Protein AF-J0LJD9-F1 (afdb_monomer_lite)

Radius of gyration: 31.01 Å; chains: 1; bounding box: 92×56×102 Å

Structure (mmCIF, N/CA/C/O backbone):
data_AF-J0LJD9-F1
#
_entry.id   AF-J0LJD9-F1
#
loop_
_atom_site.group_PDB
_atom_site.id
_atom_site.type_symbol
_atom_site.label_atom_id
_atom_site.label_alt_id
_atom_site.label_comp_id
_atom_site.label_asym_id
_atom_site.label_entity_id
_atom_site.label_seq_id
_atom_site.pdbx_PDB_ins_code
_atom_site.Cartn_x
_atom_site.Cartn_y
_atom_site.Cartn_z
_atom_site.occupancy
_atom_site.B_iso_or_equiv
_atom_site.auth_seq_id
_atom_site.auth_comp_id
_atom_site.auth_asym_id
_atom_site.auth_atom_id
_atom_site.pdbx_PDB_model_num
ATOM 1 N N . MET A 1 1 ? -47.371 35.144 -17.654 1.00 38.75 1 MET A N 1
ATOM 2 C CA . MET A 1 1 ? -46.032 35.347 -17.060 1.00 38.75 1 MET A CA 1
ATOM 3 C C . MET A 1 1 ? -45.916 34.384 -15.887 1.00 38.75 1 MET A C 1
ATOM 5 O O . MET A 1 1 ? -46.487 34.657 -14.844 1.00 38.75 1 MET A O 1
ATOM 9 N N . PHE A 1 2 ? -45.305 33.215 -16.092 1.00 30.66 2 PHE A N 1
ATOM 10 C CA . PHE A 1 2 ? -45.062 32.223 -15.036 1.00 30.66 2 PHE A CA 1
ATOM 11 C C . PHE A 1 2 ? -43.579 32.289 -14.657 1.00 30.66 2 PHE A C 1
ATOM 13 O O . PHE A 1 2 ? -42.750 32.243 -15.569 1.00 30.66 2 PHE A O 1
ATOM 20 N N . PRO A 1 3 ? -43.213 32.425 -13.373 1.00 45.19 3 PRO A N 1
ATOM 21 C CA . PRO A 1 3 ? -41.815 32.399 -12.989 1.00 45.19 3 PRO A CA 1
ATOM 22 C C . PRO A 1 3 ? -41.341 30.943 -12.964 1.00 45.19 3 PRO A C 1
ATOM 24 O O . PRO A 1 3 ? -41.883 30.108 -12.242 1.00 45.19 3 PRO A O 1
ATOM 27 N N . PHE A 1 4 ? -40.324 30.636 -13.766 1.00 38.97 4 PHE A N 1
ATOM 28 C CA . PHE A 1 4 ? -39.548 29.411 -13.622 1.00 38.97 4 PHE A CA 1
ATOM 29 C C . PHE A 1 4 ? -38.738 29.510 -12.324 1.00 38.97 4 PHE A C 1
ATOM 31 O O . PHE A 1 4 ? -37.793 30.291 -12.230 1.00 38.97 4 PHE A O 1
ATOM 38 N N . ALA A 1 5 ? -39.118 28.732 -11.312 1.00 34.38 5 ALA A N 1
ATOM 39 C CA . ALA A 1 5 ? -38.279 28.492 -10.148 1.00 34.38 5 ALA A CA 1
ATOM 40 C C . ALA A 1 5 ? -37.155 27.528 -10.557 1.00 34.38 5 ALA A C 1
ATOM 42 O O . ALA A 1 5 ? -37.388 26.337 -10.758 1.00 34.38 5 ALA A O 1
ATOM 43 N N . ALA A 1 6 ? -35.940 28.051 -10.718 1.00 33.94 6 ALA A N 1
ATOM 44 C CA . ALA A 1 6 ? -34.746 27.239 -10.893 1.00 33.94 6 ALA A CA 1
ATOM 45 C C . ALA A 1 6 ? -34.396 26.569 -9.553 1.00 33.94 6 ALA A C 1
ATOM 47 O O . ALA A 1 6 ? -33.946 27.224 -8.612 1.00 33.94 6 ALA A O 1
ATOM 48 N N . LEU A 1 7 ? -34.626 25.259 -9.463 1.00 33.47 7 LEU A N 1
ATOM 49 C CA . LEU A 1 7 ? -34.089 24.407 -8.405 1.00 33.47 7 LEU A CA 1
ATOM 50 C C . LEU A 1 7 ? -32.570 24.300 -8.596 1.00 33.47 7 LEU A C 1
ATOM 52 O O . LEU A 1 7 ? -32.086 23.536 -9.427 1.00 33.47 7 LEU A O 1
ATOM 56 N N . LEU A 1 8 ? -31.818 25.085 -7.825 1.00 31.19 8 LEU A N 1
ATOM 57 C CA . LEU A 1 8 ? -30.389 24.873 -7.616 1.00 31.19 8 LEU A CA 1
ATOM 58 C C . LEU A 1 8 ? -30.215 23.570 -6.825 1.00 31.19 8 LEU A C 1
ATOM 60 O O . LEU A 1 8 ? -30.374 23.547 -5.605 1.00 31.19 8 LEU A O 1
ATOM 64 N N . PHE A 1 9 ? -29.883 22.479 -7.515 1.00 33.78 9 PHE A N 1
ATOM 65 C CA . PHE A 1 9 ? -29.264 21.329 -6.868 1.00 33.78 9 PHE A CA 1
ATOM 66 C C . PHE A 1 9 ? -27.874 21.762 -6.396 1.00 33.78 9 PHE A C 1
ATOM 68 O O . PHE A 1 9 ? -26.915 21.766 -7.163 1.00 33.78 9 PHE A O 1
ATOM 75 N N . ALA A 1 10 ? -27.756 22.144 -5.125 1.00 35.31 10 ALA A N 1
ATOM 76 C CA . ALA A 1 10 ? -26.470 22.142 -4.446 1.00 35.31 10 ALA A CA 1
ATOM 77 C C . ALA A 1 10 ? -26.058 20.675 -4.263 1.00 35.31 10 ALA A C 1
ATOM 79 O O . ALA A 1 10 ? -26.370 20.046 -3.252 1.00 35.31 10 ALA A O 1
ATOM 80 N N . GLY A 1 11 ? -25.425 20.097 -5.284 1.00 30.69 11 GLY A N 1
ATOM 81 C CA . GLY A 1 11 ? -24.729 18.830 -5.140 1.00 30.69 11 GLY A CA 1
ATOM 82 C C . GLY A 1 11 ? -23.606 19.027 -4.131 1.00 30.69 11 GLY A C 1
ATOM 83 O O . GLY A 1 11 ? -22.617 19.691 -4.430 1.00 30.69 11 GLY A O 1
ATOM 84 N N . LEU A 1 12 ? -23.757 18.485 -2.920 1.00 37.25 12 LEU A N 1
ATOM 85 C CA . LEU A 1 12 ? -22.605 18.235 -2.062 1.00 37.25 12 LEU A CA 1
ATOM 86 C C . LEU A 1 12 ? -21.759 17.181 -2.781 1.00 37.25 12 LEU A C 1
ATOM 88 O O . LEU A 1 12 ? -22.016 15.984 -2.658 1.00 37.25 12 LEU A O 1
ATOM 92 N N . VAL A 1 13 ? -20.761 17.622 -3.541 1.00 39.34 13 VAL A N 1
ATOM 93 C CA . VAL A 1 13 ? -19.666 16.748 -3.952 1.00 39.34 13 VAL A CA 1
ATOM 94 C C . VAL A 1 13 ? -18.879 16.472 -2.676 1.00 39.34 13 VAL A C 1
ATOM 96 O O . VAL A 1 13 ? -18.071 17.283 -2.227 1.00 39.34 13 VAL A O 1
ATOM 99 N N . ASN A 1 14 ? -19.209 15.375 -1.996 1.00 47.09 14 ASN A N 1
ATOM 100 C CA . ASN A 1 14 ? -18.424 14.890 -0.872 1.00 47.09 14 ASN A CA 1
ATOM 101 C C . ASN A 1 14 ? -17.135 14.316 -1.465 1.00 47.09 14 ASN A C 1
ATOM 103 O O . ASN A 1 14 ? -17.098 13.131 -1.789 1.00 47.09 14 ASN A O 1
ATOM 107 N N . ALA A 1 15 ? -16.132 15.169 -1.689 1.00 48.00 15 ALA A N 1
ATOM 108 C CA . ALA A 1 15 ? -14.803 14.747 -2.106 1.00 48.00 15 ALA A CA 1
ATOM 109 C C . ALA A 1 15 ? -14.279 13.762 -1.053 1.00 48.00 15 ALA A C 1
ATOM 111 O O . ALA A 1 15 ? -13.862 14.147 0.043 1.00 48.00 15 ALA A O 1
ATOM 112 N N . GLN A 1 16 ? -14.402 12.468 -1.343 1.00 57.66 16 GLN A N 1
ATOM 113 C CA . GLN A 1 16 ? -13.867 11.435 -0.479 1.00 57.66 16 GLN A CA 1
ATOM 114 C C . GLN A 1 16 ? -12.360 11.445 -0.681 1.00 57.66 16 GLN A C 1
ATOM 116 O O . GLN A 1 16 ? -11.843 10.921 -1.658 1.00 57.66 16 GLN A O 1
ATOM 121 N N . HIS A 1 17 ? -11.650 12.102 0.222 1.00 68.94 17 HIS A N 1
ATOM 122 C CA . HIS A 1 17 ? -10.200 12.079 0.199 1.00 68.94 17 HIS A CA 1
ATOM 123 C C . HIS A 1 17 ? -9.694 10.652 0.484 1.00 68.94 17 HIS A C 1
ATOM 125 O O . HIS A 1 17 ? -10.277 9.925 1.290 1.00 68.94 17 HIS A O 1
ATOM 131 N N . VAL A 1 18 ? -8.601 10.262 -0.164 1.00 74.44 18 VAL A N 1
ATOM 132 C CA . VAL A 1 18 ? -7.840 9.038 0.118 1.00 74.44 18 VAL A CA 1
ATOM 133 C C . VAL A 1 18 ? -6.613 9.411 0.956 1.00 74.44 18 VAL A C 1
ATOM 135 O O . VAL A 1 18 ? -6.014 10.463 0.740 1.00 74.44 18 VAL A O 1
ATOM 138 N N . VAL A 1 19 ? -6.242 8.569 1.922 1.00 77.12 19 VAL A N 1
ATOM 139 C CA . VAL A 1 19 ? -5.014 8.704 2.722 1.00 77.12 19 VAL A CA 1
ATOM 140 C C . VAL A 1 19 ? -4.022 7.631 2.314 1.00 77.12 19 VAL A C 1
ATOM 142 O O . VAL A 1 19 ? -4.378 6.458 2.194 1.00 77.12 19 VAL A O 1
ATOM 145 N N . LEU A 1 20 ? -2.768 8.048 2.171 1.00 83.00 20 LEU A N 1
ATOM 146 C CA . LEU A 1 20 ? -1.628 7.172 1.959 1.00 83.00 20 LEU A CA 1
ATOM 147 C C . LEU A 1 20 ? -0.848 7.031 3.265 1.00 83.00 20 LEU A C 1
ATOM 149 O O . LEU A 1 20 ? -0.480 8.028 3.889 1.00 83.00 20 LEU A O 1
ATOM 153 N N . LEU A 1 21 ? -0.598 5.790 3.668 1.00 80.00 21 LEU A N 1
ATOM 154 C CA . LEU A 1 21 ? 0.330 5.449 4.737 1.00 80.00 21 LEU A CA 1
ATOM 155 C C . LEU A 1 21 ? 1.479 4.663 4.128 1.00 80.00 21 LEU A C 1
ATOM 157 O O . LEU A 1 21 ? 1.258 3.704 3.396 1.00 80.00 21 LEU A O 1
ATOM 161 N N . SER A 1 22 ? 2.699 5.044 4.461 1.00 80.00 22 SER A N 1
ATOM 162 C CA . SER A 1 22 ? 3.892 4.321 4.041 1.00 80.00 22 SER A CA 1
ATOM 163 C C . SER A 1 22 ? 4.840 4.249 5.226 1.00 80.00 22 SER A C 1
ATOM 165 O O . SER A 1 22 ? 4.832 5.123 6.103 1.00 80.00 22 SER A O 1
ATOM 167 N N . SER A 1 23 ? 5.635 3.187 5.301 1.00 75.31 23 SER A N 1
ATOM 168 C CA . SER A 1 23 ? 6.675 3.112 6.323 1.00 75.31 23 SER A CA 1
ATOM 169 C C . SER A 1 23 ? 7.723 4.209 6.103 1.00 75.31 23 SER A C 1
ATOM 171 O O . SER A 1 23 ? 7.847 4.771 5.020 1.00 75.31 23 SER A O 1
ATOM 173 N N . LYS A 1 24 ? 8.538 4.503 7.120 1.00 67.81 24 LYS A N 1
ATOM 174 C CA . LYS A 1 24 ? 9.646 5.467 6.972 1.00 67.81 24 LYS A CA 1
ATOM 175 C C . LYS A 1 24 ? 10.751 4.993 6.020 1.00 67.81 24 LYS A C 1
ATOM 177 O O . LYS A 1 24 ? 11.588 5.797 5.632 1.00 67.81 24 LYS A O 1
ATOM 182 N N . ILE A 1 25 ? 10.781 3.695 5.726 1.00 71.31 25 ILE A N 1
ATOM 183 C CA . ILE A 1 25 ? 11.771 3.043 4.859 1.00 71.31 25 ILE A CA 1
ATOM 184 C C . ILE A 1 25 ? 11.337 3.160 3.392 1.00 71.31 25 ILE A C 1
ATOM 186 O O . ILE A 1 25 ? 12.158 3.080 2.486 1.00 71.31 25 ILE A O 1
ATOM 190 N N . TRP A 1 26 ? 10.054 3.448 3.172 1.00 74.31 26 TRP A N 1
ATOM 191 C CA . TRP A 1 26 ? 9.487 3.765 1.877 1.00 74.31 26 TRP A CA 1
ATOM 192 C C . TRP A 1 26 ? 10.077 5.075 1.333 1.00 74.31 26 TRP A C 1
ATOM 194 O O . TRP A 1 26 ? 9.778 6.165 1.822 1.00 74.31 26 TRP A O 1
ATOM 204 N N . ASN A 1 27 ? 10.947 4.964 0.330 1.00 69.44 27 ASN A N 1
ATOM 205 C CA . ASN A 1 27 ? 11.605 6.108 -0.307 1.00 69.44 27 ASN A CA 1
ATOM 206 C C . ASN A 1 27 ? 10.784 6.694 -1.470 1.00 69.44 27 ASN A C 1
ATOM 208 O O . ASN A 1 27 ? 11.011 7.840 -1.858 1.00 69.44 27 ASN A O 1
ATOM 212 N N . ASN A 1 28 ? 9.833 5.928 -2.007 1.00 75.69 28 ASN A N 1
ATOM 213 C CA . ASN A 1 28 ? 8.976 6.350 -3.106 1.00 75.69 28 ASN A CA 1
ATOM 214 C C . ASN A 1 28 ? 7.953 7.371 -2.604 1.00 75.69 28 ASN A C 1
ATOM 216 O O . ASN A 1 28 ? 7.454 7.284 -1.482 1.00 75.69 28 ASN A O 1
ATOM 220 N N . THR A 1 29 ? 7.608 8.349 -3.430 1.00 80.12 29 THR A N 1
ATOM 221 C CA . THR A 1 29 ? 6.533 9.287 -3.093 1.00 80.12 29 THR A CA 1
ATOM 222 C C . THR A 1 29 ? 5.263 8.870 -3.804 1.00 80.12 29 THR A C 1
ATOM 224 O O . THR A 1 29 ? 5.303 8.199 -4.835 1.00 80.12 29 THR A O 1
ATOM 227 N N . ALA A 1 30 ? 4.116 9.247 -3.251 1.00 84.88 30 ALA A N 1
ATOM 228 C CA . ALA A 1 30 ? 2.858 9.054 -3.939 1.00 84.88 30 ALA A CA 1
ATOM 229 C C . ALA A 1 30 ? 1.994 10.309 -3.860 1.00 84.88 30 ALA A C 1
ATOM 231 O O . ALA A 1 30 ? 1.940 10.981 -2.827 1.00 84.88 30 ALA A O 1
ATOM 232 N N . THR A 1 31 ? 1.362 10.639 -4.981 1.00 84.62 31 THR A N 1
ATOM 233 C CA . THR A 1 31 ? 0.429 11.759 -5.108 1.00 84.62 31 THR A CA 1
ATOM 234 C C . THR A 1 31 ? -0.977 11.223 -5.350 1.00 84.62 31 THR A C 1
ATOM 236 O O . THR A 1 31 ? -1.156 10.134 -5.898 1.00 84.62 31 THR A O 1
ATOM 239 N N . VAL A 1 32 ? -1.976 11.961 -4.865 1.00 84.75 32 VAL A N 1
ATOM 240 C CA . VAL A 1 32 ? -3.390 11.592 -4.965 1.00 84.75 32 VAL A CA 1
ATOM 241 C C . VAL A 1 32 ? -4.095 12.661 -5.782 1.00 84.75 32 VAL A C 1
ATOM 243 O O . VAL A 1 32 ? -4.121 13.824 -5.379 1.00 84.75 32 VAL A O 1
ATOM 246 N N . GLU A 1 33 ? -4.685 12.258 -6.898 1.00 84.19 33 GLU A N 1
ATOM 247 C CA . GLU A 1 33 ? -5.529 13.113 -7.726 1.00 84.19 33 GLU A CA 1
ATOM 248 C C . GLU A 1 33 ? -7.002 12.733 -7.512 1.00 84.19 33 GLU A C 1
ATOM 250 O O . GLU A 1 33 ? -7.356 11.556 -7.629 1.00 84.19 33 GLU A O 1
ATOM 255 N N . PRO A 1 34 ? -7.883 13.685 -7.154 1.00 78.44 34 PRO A N 1
ATOM 256 C CA . PRO A 1 34 ? -9.308 13.408 -7.023 1.00 78.44 34 PRO A CA 1
ATOM 257 C C . PRO A 1 34 ? -9.940 13.142 -8.394 1.00 78.44 34 PRO A C 1
ATOM 259 O O . PRO A 1 34 ? -9.504 13.682 -9.409 1.00 78.44 34 PRO A O 1
ATOM 262 N N . THR A 1 35 ? -11.008 12.348 -8.413 1.00 74.06 35 THR A N 1
ATOM 263 C CA . THR A 1 35 ? -11.782 12.053 -9.625 1.00 74.06 35 THR A CA 1
ATOM 264 C C . THR A 1 35 ? -13.218 12.550 -9.490 1.00 74.06 35 THR A C 1
ATOM 266 O O . THR A 1 35 ? -13.824 12.397 -8.432 1.00 74.06 35 THR A O 1
ATOM 269 N N . ASP A 1 36 ? -13.786 13.081 -10.576 1.00 71.06 36 ASP A N 1
ATOM 270 C CA . ASP A 1 36 ? -15.211 13.454 -10.648 1.00 71.06 36 ASP A CA 1
ATOM 271 C C . ASP A 1 36 ? -16.129 12.252 -10.956 1.00 71.06 36 ASP A C 1
ATOM 273 O O . ASP A 1 36 ? -17.357 12.372 -10.961 1.00 71.06 36 ASP A O 1
ATOM 277 N N . ASP A 1 37 ? -15.540 11.086 -11.233 1.00 73.38 37 ASP A N 1
ATOM 278 C CA . ASP A 1 37 ? -16.265 9.839 -11.452 1.00 73.38 37 ASP A CA 1
ATOM 279 C C . ASP A 1 37 ? -16.936 9.380 -10.148 1.00 73.38 37 ASP A C 1
ATOM 281 O O . ASP A 1 37 ? -16.326 9.354 -9.085 1.00 73.38 37 ASP A O 1
ATOM 285 N N . VAL A 1 38 ? -18.212 9.002 -10.217 1.00 64.69 38 VAL A N 1
ATOM 286 C CA . VAL A 1 38 ? -18.993 8.590 -9.038 1.00 64.69 38 VAL A CA 1
ATOM 287 C C . VAL A 1 38 ? -18.515 7.240 -8.476 1.00 64.69 38 VAL A C 1
ATOM 289 O O . VAL A 1 38 ? -18.726 6.951 -7.297 1.00 64.69 38 VAL A O 1
ATOM 292 N N . THR A 1 39 ? -17.864 6.423 -9.306 1.00 68.50 39 THR A N 1
ATOM 293 C CA . THR A 1 39 ? -17.366 5.078 -8.987 1.00 68.50 39 THR A CA 1
ATOM 294 C C . THR A 1 39 ? -15.891 5.050 -8.582 1.00 68.50 39 THR A C 1
ATOM 296 O O . THR A 1 39 ? -15.480 4.129 -7.873 1.00 68.50 39 THR A O 1
ATOM 299 N N . LEU A 1 40 ? -15.111 6.069 -8.960 1.00 74.19 40 LEU A N 1
ATOM 300 C CA . LEU A 1 40 ? -13.710 6.228 -8.561 1.00 74.19 40 LEU A CA 1
ATOM 301 C C . LEU A 1 40 ? -13.586 7.281 -7.462 1.00 74.19 40 LEU A C 1
ATOM 303 O O . LEU A 1 40 ? -14.293 8.284 -7.450 1.00 74.19 40 LEU A O 1
ATOM 307 N N . LYS A 1 41 ? -12.679 7.061 -6.513 1.00 74.44 41 LYS A N 1
ATOM 308 C CA . LYS A 1 41 ? -12.403 8.037 -5.445 1.00 74.44 41 LYS A CA 1
ATOM 309 C C . LYS A 1 41 ? -11.172 8.863 -5.716 1.00 74.44 41 LYS A C 1
ATOM 311 O O . LYS A 1 41 ? -11.155 10.053 -5.409 1.00 74.44 41 LYS A O 1
ATOM 316 N N . ALA A 1 42 ? -10.145 8.225 -6.253 1.00 83.56 42 ALA A N 1
ATOM 317 C CA . ALA A 1 42 ? -8.903 8.892 -6.561 1.00 83.56 42 ALA A CA 1
ATOM 318 C C . ALA A 1 42 ? -8.093 8.101 -7.578 1.00 83.56 42 ALA A C 1
ATOM 320 O O . ALA A 1 42 ? -8.248 6.887 -7.727 1.00 83.56 42 ALA A O 1
ATOM 321 N N . ILE A 1 43 ? -7.157 8.798 -8.199 1.00 86.75 43 ILE A N 1
ATOM 322 C CA . ILE A 1 43 ? -5.997 8.208 -8.841 1.00 86.75 43 ILE A CA 1
ATOM 323 C C . ILE A 1 43 ? -4.815 8.368 -7.888 1.00 86.75 43 ILE A C 1
ATOM 325 O O . ILE A 1 43 ? -4.599 9.439 -7.321 1.00 86.75 43 ILE A O 1
ATOM 329 N N . VAL A 1 44 ? -4.057 7.293 -7.692 1.00 88.88 44 VAL A N 1
ATOM 330 C CA . VAL A 1 44 ? -2.814 7.303 -6.922 1.00 88.88 44 VAL A CA 1
ATOM 331 C C . VAL A 1 44 ? -1.656 7.091 -7.881 1.00 88.88 44 VAL A C 1
ATOM 333 O O . VAL A 1 44 ? -1.597 6.074 -8.575 1.00 88.88 44 VAL A O 1
ATOM 336 N N . HIS A 1 45 ? -0.729 8.043 -7.897 1.00 90.06 45 HIS A N 1
ATOM 337 C CA . HIS A 1 45 ? 0.506 7.964 -8.664 1.00 90.06 45 HIS A CA 1
ATOM 338 C C . HIS A 1 45 ? 1.667 7.667 -7.730 1.00 90.06 45 HIS A C 1
ATOM 340 O O . HIS A 1 45 ? 1.962 8.462 -6.845 1.00 90.06 45 HIS A O 1
ATOM 346 N N . PHE A 1 46 ? 2.341 6.547 -7.946 1.00 91.19 46 PHE A N 1
ATOM 347 C CA . PHE A 1 46 ? 3.578 6.186 -7.270 1.00 91.19 46 PHE A CA 1
ATOM 348 C C . PHE A 1 46 ? 4.763 6.654 -8.104 1.00 91.19 46 PHE A C 1
ATOM 350 O O . PHE A 1 46 ? 4.850 6.318 -9.282 1.00 91.19 46 PHE A O 1
ATOM 357 N N . HIS A 1 47 ? 5.672 7.405 -7.491 1.00 90.44 47 HIS A N 1
ATOM 358 C CA . HIS A 1 47 ? 6.898 7.900 -8.102 1.00 90.44 47 HIS A CA 1
ATOM 359 C C . HIS A 1 47 ? 8.098 7.200 -7.475 1.00 90.44 47 HIS A C 1
ATOM 361 O O . HIS A 1 47 ? 8.343 7.323 -6.269 1.00 90.44 47 HIS A O 1
ATOM 367 N N . PHE A 1 48 ? 8.856 6.485 -8.301 1.00 89.62 48 PHE A N 1
ATOM 368 C CA . PHE A 1 48 ? 9.994 5.712 -7.831 1.00 89.62 48 PHE A CA 1
ATOM 369 C C . PHE A 1 48 ? 11.203 6.615 -7.584 1.00 89.62 48 PHE A C 1
ATOM 371 O O . PHE A 1 48 ? 11.702 7.287 -8.491 1.00 89.62 48 PHE A O 1
ATOM 378 N N . ALA A 1 49 ? 11.681 6.653 -6.340 1.00 87.50 49 ALA A N 1
ATOM 379 C CA . ALA A 1 49 ? 12.799 7.509 -5.937 1.00 87.50 49 ALA A CA 1
ATOM 380 C C . ALA A 1 49 ? 14.172 6.845 -6.135 1.00 87.50 49 ALA A C 1
ATOM 382 O O . ALA A 1 49 ? 15.197 7.537 -6.145 1.00 87.50 49 ALA A O 1
ATOM 383 N N . ALA A 1 50 ? 14.187 5.524 -6.313 1.00 88.69 50 ALA A N 1
ATOM 384 C CA . ALA A 1 50 ? 15.367 4.706 -6.549 1.00 88.69 50 ALA A CA 1
ATOM 385 C C . ALA A 1 50 ? 15.034 3.524 -7.477 1.00 88.69 50 ALA A C 1
ATOM 387 O O . ALA A 1 50 ? 13.865 3.239 -7.743 1.00 88.69 50 ALA A O 1
ATOM 388 N N . ASP A 1 51 ? 16.077 2.864 -7.974 1.00 88.69 51 ASP A N 1
ATOM 389 C CA . ASP A 1 51 ? 15.951 1.682 -8.827 1.00 88.69 51 ASP A CA 1
ATOM 390 C C . ASP A 1 51 ? 15.55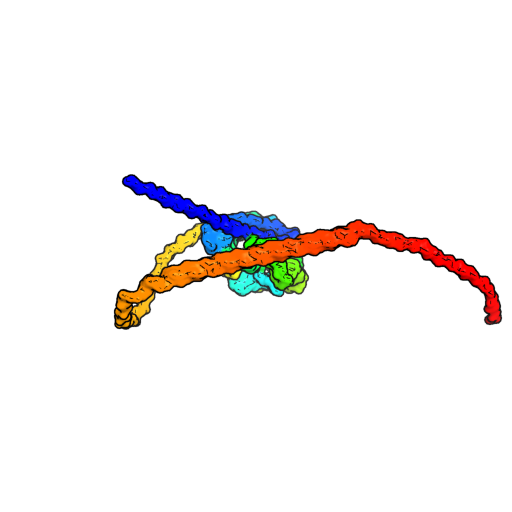5 0.445 -8.005 1.00 88.69 51 ASP A C 1
ATOM 392 O O . ASP A 1 51 ? 15.883 0.357 -6.823 1.00 88.69 51 ASP A O 1
ATOM 396 N N . HIS A 1 52 ? 14.923 -0.537 -8.655 1.00 86.88 52 HIS A N 1
ATOM 397 C CA . HIS A 1 52 ? 14.587 -1.852 -8.087 1.00 86.88 52 HIS A CA 1
ATOM 398 C C . HIS A 1 52 ? 13.578 -1.820 -6.929 1.00 86.88 52 HIS A C 1
ATOM 400 O O . HIS A 1 52 ? 13.613 -2.638 -6.012 1.00 86.88 52 HIS A O 1
ATOM 406 N N . HIS A 1 53 ? 12.632 -0.890 -6.996 1.00 90.75 53 HIS A N 1
ATOM 407 C CA . HIS A 1 53 ? 11.474 -0.864 -6.112 1.00 90.75 53 HIS A CA 1
ATOM 408 C C . HIS A 1 53 ? 10.232 -1.376 -6.847 1.00 90.75 53 HIS A C 1
ATOM 410 O O . HIS A 1 53 ? 10.232 -1.570 -8.057 1.00 90.75 53 HIS A O 1
ATOM 416 N N . SER A 1 54 ? 9.162 -1.675 -6.115 1.00 91.75 54 SER A N 1
ATOM 417 C CA . SER A 1 54 ? 7.907 -2.108 -6.736 1.00 91.75 54 SER A CA 1
ATOM 418 C C . SER A 1 54 ? 6.707 -1.777 -5.864 1.00 91.75 54 SER A C 1
ATOM 420 O O . SER A 1 54 ? 6.825 -1.599 -4.653 1.00 91.75 54 SER A O 1
ATOM 422 N N . ILE A 1 55 ? 5.541 -1.702 -6.497 1.00 92.94 55 ILE A N 1
ATOM 423 C CA . ILE A 1 55 ? 4.244 -1.595 -5.842 1.00 92.94 55 ILE A CA 1
ATOM 424 C C . ILE A 1 55 ? 3.475 -2.865 -6.167 1.00 92.94 55 ILE A C 1
ATOM 426 O O . ILE A 1 55 ? 2.934 -3.010 -7.261 1.00 92.94 55 ILE A O 1
ATOM 430 N N . VAL A 1 56 ? 3.429 -3.793 -5.224 1.00 93.38 56 VAL A N 1
ATOM 431 C CA . VAL A 1 56 ? 2.667 -5.033 -5.357 1.00 93.38 56 VAL A CA 1
ATOM 432 C C . VAL A 1 56 ? 1.510 -4.983 -4.384 1.00 93.38 56 VAL A C 1
ATOM 434 O O . VAL A 1 56 ? 1.721 -4.718 -3.205 1.00 93.38 56 VAL A O 1
ATOM 437 N N . GLN A 1 57 ? 0.298 -5.256 -4.853 1.00 93.50 57 GLN A N 1
ATOM 438 C CA . GLN A 1 57 ? -0.846 -5.415 -3.975 1.00 93.50 57 GLN A CA 1
ATOM 439 C C . GLN A 1 57 ? -0.710 -6.698 -3.161 1.00 93.50 57 GLN A C 1
ATOM 441 O O . GLN A 1 57 ? -0.480 -7.781 -3.704 1.00 93.50 57 GLN A O 1
ATOM 446 N N . THR A 1 58 ? -0.905 -6.577 -1.856 1.00 94.19 58 THR A N 1
ATOM 447 C CA . THR A 1 58 ? -0.806 -7.674 -0.894 1.00 94.19 58 THR A CA 1
ATOM 448 C C . THR A 1 58 ? -2.037 -7.677 0.008 1.00 94.19 58 THR A C 1
ATOM 450 O O . THR A 1 58 ? -3.028 -6.988 -0.261 1.00 94.19 58 THR A O 1
ATOM 453 N N . SER A 1 59 ? -2.026 -8.496 1.054 1.00 93.06 59 SER A N 1
ATOM 454 C CA . SER A 1 59 ? -3.077 -8.511 2.066 1.00 93.06 59 SER A CA 1
ATOM 455 C C . SER A 1 59 ? -2.506 -8.236 3.448 1.00 93.06 59 SER A C 1
ATOM 457 O O . SER A 1 59 ? -1.306 -8.350 3.689 1.00 93.06 59 SER A O 1
ATOM 459 N N . LEU A 1 60 ? -3.390 -7.885 4.377 1.00 91.75 60 LEU A N 1
ATOM 460 C CA . LEU A 1 60 ? -3.005 -7.604 5.752 1.00 91.75 60 LEU A CA 1
ATOM 461 C C . LEU A 1 60 ? -2.303 -8.793 6.430 1.00 91.75 60 LEU A C 1
ATOM 463 O O . LEU A 1 60 ? -1.356 -8.613 7.196 1.00 91.75 60 LEU A O 1
ATOM 467 N N . ASP A 1 61 ? -2.812 -9.997 6.182 1.00 92.38 61 ASP A N 1
ATOM 468 C CA . ASP A 1 61 ? -2.356 -11.263 6.753 1.00 92.38 61 ASP A CA 1
ATOM 469 C C . ASP A 1 61 ? -1.116 -11.826 6.048 1.00 92.38 61 ASP A C 1
ATOM 471 O O . ASP A 1 61 ? -0.311 -12.500 6.690 1.00 92.38 61 ASP A O 1
ATOM 475 N N . ALA A 1 62 ? -0.925 -11.501 4.767 1.00 94.19 62 ALA A N 1
ATOM 476 C CA . ALA A 1 62 ? 0.212 -11.932 3.959 1.00 94.19 62 ALA A CA 1
ATOM 477 C C . ALA A 1 62 ? 0.884 -10.731 3.253 1.00 94.19 62 ALA A C 1
ATOM 479 O O . ALA A 1 62 ? 0.839 -10.607 2.027 1.00 94.19 62 ALA A O 1
ATOM 480 N N . PRO A 1 63 ? 1.530 -9.828 4.014 1.00 94.00 63 PRO A N 1
ATOM 481 C CA . PRO A 1 63 ? 2.055 -8.558 3.506 1.00 94.00 63 PRO A CA 1
ATOM 482 C C . PRO A 1 63 ? 3.198 -8.708 2.504 1.00 94.00 63 PRO A C 1
ATOM 484 O O . PRO A 1 63 ? 3.400 -7.803 1.702 1.00 94.00 63 PRO A O 1
ATOM 487 N N . CYS A 1 64 ? 3.924 -9.830 2.534 1.00 95.31 64 CYS A N 1
ATOM 488 C CA . CYS A 1 64 ? 5.038 -10.123 1.626 1.00 95.31 64 CYS A CA 1
ATOM 489 C C . CYS A 1 64 ? 4.712 -11.262 0.650 1.00 95.31 64 CYS A C 1
ATOM 491 O O . CYS A 1 64 ? 5.566 -12.084 0.305 1.00 95.31 64 CYS A O 1
ATOM 493 N N . THR A 1 65 ? 3.443 -11.349 0.249 1.00 93.50 65 THR A N 1
ATOM 494 C CA . THR A 1 65 ? 2.949 -12.287 -0.758 1.00 93.50 65 THR A CA 1
ATOM 495 C C . THR A 1 65 ? 1.976 -11.560 -1.688 1.00 93.50 65 THR A C 1
ATOM 497 O O . THR A 1 65 ? 1.085 -10.864 -1.196 1.00 93.50 65 THR A O 1
ATOM 500 N N . PRO A 1 66 ? 2.110 -11.700 -3.021 1.00 92.44 66 PRO A N 1
ATOM 501 C CA . PRO A 1 66 ? 1.178 -11.107 -3.967 1.00 92.44 66 PRO A CA 1
ATOM 502 C C . PRO A 1 66 ? -0.259 -11.533 -3.680 1.00 92.44 66 PRO A C 1
ATOM 504 O O . PRO A 1 66 ? -0.559 -12.723 -3.539 1.00 92.44 66 PRO A O 1
ATOM 507 N N . LEU A 1 67 ? -1.169 -10.564 -3.655 1.00 90.81 67 LEU A N 1
ATOM 508 C CA . LEU A 1 67 ? -2.590 -10.856 -3.587 1.00 90.81 67 LEU A CA 1
ATOM 509 C C . LEU A 1 67 ? -3.026 -11.529 -4.893 1.00 90.81 67 LEU A C 1
ATOM 511 O O . LEU A 1 67 ? -2.747 -11.043 -5.990 1.00 90.81 67 LEU A O 1
ATOM 515 N N . LYS A 1 68 ? -3.752 -12.645 -4.797 1.00 86.81 68 LYS A N 1
ATOM 516 C CA . LYS A 1 68 ? -4.292 -13.324 -5.980 1.00 86.81 68 LYS A CA 1
ATOM 517 C C . LYS A 1 68 ? -5.246 -12.394 -6.738 1.00 86.81 68 LYS A C 1
ATOM 519 O O . LYS A 1 68 ? -6.262 -11.979 -6.192 1.00 86.81 68 LYS A O 1
ATOM 524 N N . GLY A 1 69 ? -4.939 -12.122 -8.008 1.00 84.62 69 GLY A N 1
ATOM 525 C CA . GLY A 1 69 ? -5.693 -11.162 -8.828 1.00 84.62 69 GLY A CA 1
ATOM 526 C C . GLY A 1 69 ? -5.405 -9.694 -8.491 1.00 84.62 69 GLY A C 1
ATOM 527 O O . GLY A 1 69 ? -6.060 -8.811 -9.037 1.00 84.62 69 GLY A O 1
ATOM 528 N N . GLY A 1 70 ? -4.437 -9.446 -7.605 1.00 88.81 70 GLY A N 1
ATOM 529 C CA . GLY A 1 70 ? -3.956 -8.123 -7.247 1.00 88.81 70 GLY A CA 1
ATOM 530 C C . GLY A 1 70 ? -3.183 -7.444 -8.376 1.00 88.81 70 GLY A C 1
ATOM 531 O O . GLY A 1 70 ? -2.927 -8.051 -9.420 1.00 88.81 70 GLY A O 1
ATOM 532 N N . PHE A 1 71 ? -2.807 -6.185 -8.149 1.00 90.31 71 PHE A N 1
ATOM 533 C CA . PHE A 1 71 ? -1.928 -5.453 -9.055 1.00 90.31 71 PHE A CA 1
ATOM 534 C C . PHE A 1 71 ? -0.445 -5.600 -8.702 1.00 90.31 71 PHE A C 1
ATOM 536 O O . PHE A 1 71 ? -0.091 -5.848 -7.551 1.00 90.31 71 PHE A O 1
ATOM 543 N N . ALA A 1 72 ? 0.431 -5.400 -9.682 1.00 91.25 72 ALA A N 1
ATOM 544 C CA . ALA A 1 72 ? 1.865 -5.254 -9.453 1.00 91.25 72 ALA A CA 1
ATOM 545 C C . ALA A 1 72 ? 2.466 -4.269 -10.454 1.00 91.25 72 ALA A C 1
ATOM 547 O O . ALA A 1 72 ? 2.105 -4.303 -11.627 1.00 91.25 72 ALA A O 1
ATOM 548 N N . SER A 1 73 ? 3.389 -3.420 -10.012 1.00 89.81 73 SER A N 1
ATOM 549 C CA . SER A 1 73 ? 4.313 -2.736 -10.912 1.00 89.81 73 SER A CA 1
ATOM 550 C C . SER A 1 73 ? 5.441 -3.685 -11.350 1.00 89.81 73 SER A C 1
ATOM 552 O O . SER A 1 73 ? 5.661 -4.720 -10.715 1.00 89.81 73 SER A O 1
ATOM 554 N N . PRO A 1 74 ? 6.222 -3.300 -12.370 1.00 86.38 74 PRO A N 1
ATOM 555 C CA . PRO A 1 74 ? 7.581 -3.795 -12.585 1.00 86.38 74 PRO A CA 1
ATOM 556 C C . PRO A 1 74 ? 8.418 -3.927 -11.326 1.00 86.38 74 PRO A C 1
ATOM 558 O O . PRO A 1 74 ? 8.353 -3.067 -10.445 1.00 86.38 74 PRO A O 1
ATOM 561 N N . LEU A 1 75 ? 9.212 -5.000 -11.286 1.00 87.81 75 LEU A N 1
ATOM 562 C CA . LEU A 1 75 ? 10.191 -5.268 -10.233 1.00 87.81 75 LEU A CA 1
ATOM 563 C C . LEU A 1 75 ? 11.541 -4.597 -10.502 1.00 87.81 75 LEU A C 1
ATOM 565 O O . LEU A 1 75 ? 12.361 -4.461 -9.596 1.00 87.81 75 LEU A O 1
ATOM 569 N N . ASP A 1 76 ? 11.789 -4.195 -11.746 1.00 85.00 76 ASP A N 1
ATOM 570 C CA . ASP A 1 76 ? 13.016 -3.553 -12.195 1.00 85.00 76 ASP A CA 1
ATOM 571 C C . ASP A 1 76 ? 12.846 -2.048 -12.451 1.00 85.00 76 ASP A C 1
ATOM 573 O O . ASP A 1 76 ? 13.680 -1.463 -13.156 1.00 85.00 76 ASP A O 1
ATOM 577 N N . SER A 1 77 ? 11.817 -1.425 -11.854 1.00 86.69 77 SER A N 1
ATOM 578 C CA . SER A 1 77 ? 11.524 0.004 -12.009 1.00 86.69 77 SER A CA 1
ATOM 579 C C . SER A 1 77 ? 12.767 0.856 -11.760 1.00 86.69 77 SER A C 1
ATOM 581 O O . SER A 1 77 ? 13.605 0.545 -10.907 1.00 86.69 77 SER A O 1
ATOM 583 N N . LYS A 1 78 ? 12.891 1.950 -12.499 1.00 88.12 78 LYS A N 1
ATOM 584 C CA . LYS A 1 78 ? 13.993 2.901 -12.399 1.00 88.12 78 LYS A CA 1
ATOM 585 C C . LYS A 1 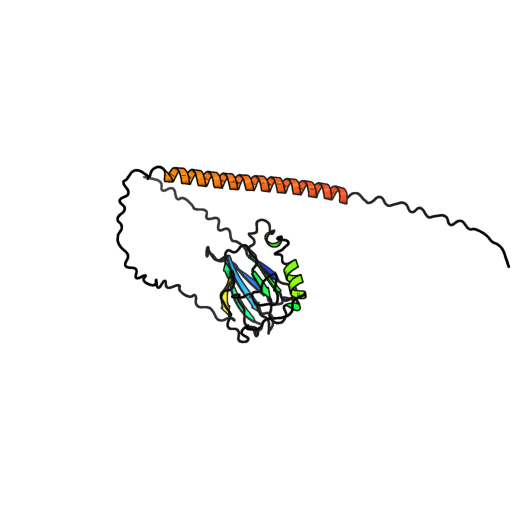78 ? 13.578 4.139 -11.628 1.00 88.12 78 LYS A C 1
ATOM 587 O O . LYS A 1 78 ? 12.411 4.520 -11.568 1.00 88.12 78 LYS A O 1
ATOM 592 N N . LYS A 1 79 ? 14.564 4.825 -11.067 1.00 89.75 79 LYS A N 1
ATOM 593 C CA . LYS A 1 79 ? 14.371 6.149 -10.497 1.00 89.75 79 LYS A CA 1
ATOM 594 C C . LYS A 1 79 ? 13.745 7.087 -11.534 1.00 89.75 79 LYS A C 1
ATOM 596 O O . LYS A 1 79 ? 14.292 7.286 -12.616 1.00 89.75 79 LYS A O 1
ATOM 601 N N . GLY A 1 80 ? 12.662 7.750 -11.141 1.00 86.88 80 GLY A N 1
ATOM 602 C CA . GLY A 1 80 ? 11.901 8.667 -11.989 1.00 86.88 80 GLY A CA 1
ATOM 603 C C . GLY A 1 80 ? 10.731 8.008 -12.714 1.00 86.88 80 GLY A C 1
ATOM 604 O O . GLY A 1 80 ? 9.889 8.725 -13.251 1.00 86.88 80 GLY A O 1
ATOM 605 N N . ASP A 1 81 ? 10.635 6.680 -12.676 1.00 88.62 81 ASP A N 1
ATOM 606 C CA . ASP A 1 81 ? 9.469 5.980 -13.181 1.00 88.62 81 ASP A CA 1
ATOM 607 C C . ASP A 1 81 ? 8.219 6.308 -12.359 1.00 88.62 81 ASP A C 1
ATOM 609 O O . ASP A 1 81 ? 8.279 6.678 -11.179 1.00 88.62 81 ASP A O 1
ATOM 613 N N . GLN A 1 82 ? 7.062 6.121 -12.993 1.00 89.62 82 GLN A N 1
ATOM 614 C CA . GLN A 1 82 ? 5.763 6.322 -12.370 1.00 89.62 82 GLN A CA 1
ATOM 615 C C . GLN A 1 82 ? 4.832 5.142 -12.642 1.00 89.62 82 GLN A C 1
ATOM 617 O O . GLN A 1 82 ? 4.713 4.688 -13.779 1.00 89.62 82 GLN A O 1
ATOM 622 N N . PHE A 1 83 ? 4.127 4.686 -11.610 1.00 89.12 83 PHE A N 1
ATOM 623 C CA . PHE A 1 83 ? 3.090 3.656 -11.687 1.00 89.12 83 PHE A CA 1
ATOM 624 C C . PHE A 1 83 ? 1.788 4.216 -11.125 1.00 89.12 83 PHE A C 1
ATOM 626 O O . PHE A 1 83 ? 1.801 4.797 -10.042 1.00 89.12 83 PHE A O 1
ATOM 633 N N . SER A 1 84 ? 0.673 4.082 -11.845 1.00 90.06 84 SER A N 1
ATOM 634 C CA . SER A 1 84 ? -0.587 4.702 -11.419 1.00 90.06 84 SER A CA 1
ATOM 635 C C . SER A 1 84 ? -1.736 3.717 -11.373 1.00 90.06 84 SER A C 1
ATOM 637 O O . SER A 1 84 ? -1.930 2.916 -12.293 1.00 90.06 84 SER A O 1
ATOM 639 N N . ILE A 1 85 ? -2.546 3.849 -10.327 1.00 89.62 85 ILE A N 1
ATOM 640 C CA . ILE A 1 85 ? -3.767 3.074 -10.136 1.00 89.62 85 ILE A CA 1
ATOM 641 C C . ILE A 1 85 ? -4.955 4.005 -9.893 1.00 89.62 85 ILE A C 1
ATOM 643 O O . ILE A 1 85 ? -4.823 5.036 -9.237 1.00 89.62 85 ILE A O 1
ATOM 647 N N . SER A 1 86 ? -6.128 3.635 -10.389 1.00 88.88 86 SER A N 1
ATOM 648 C CA . SER A 1 86 ? -7.402 4.216 -9.967 1.00 88.88 86 SER A CA 1
ATOM 649 C C . SER A 1 86 ? -7.976 3.408 -8.807 1.00 88.88 86 SER A C 1
ATOM 651 O O . SER A 1 86 ? -8.015 2.182 -8.884 1.00 88.88 86 SER A O 1
ATOM 653 N N . VAL A 1 87 ? -8.442 4.083 -7.762 1.00 85.38 87 VAL A N 1
ATOM 654 C CA . VAL A 1 87 ? -8.993 3.491 -6.536 1.00 85.38 87 VAL A CA 1
ATOM 655 C C . VAL A 1 87 ? -10.514 3.648 -6.533 1.00 85.38 87 VAL A C 1
ATOM 657 O O . VAL A 1 87 ? -11.020 4.755 -6.740 1.00 85.38 87 VAL A O 1
ATOM 660 N N . GLY A 1 88 ? -11.241 2.553 -6.304 1.00 80.06 88 GLY A N 1
ATOM 661 C CA . GLY A 1 88 ? -12.710 2.537 -6.303 1.00 80.06 88 GLY A CA 1
ATOM 662 C C . GLY A 1 88 ? -13.363 2.964 -4.980 1.00 80.06 88 GLY A C 1
ATOM 663 O O . GLY A 1 88 ? -12.694 3.297 -4.001 1.00 80.06 88 GLY A O 1
ATOM 664 N N . ASP A 1 89 ? -14.700 2.925 -4.941 1.00 66.62 89 ASP A N 1
ATOM 665 C CA . ASP A 1 89 ? -15.529 3.192 -3.751 1.00 66.62 89 ASP A CA 1
ATOM 666 C C . ASP A 1 89 ? -15.549 2.016 -2.757 1.00 66.62 89 ASP A C 1
ATOM 668 O O . ASP A 1 89 ? -16.549 1.306 -2.624 1.00 66.62 89 ASP A O 1
ATOM 672 N N . HIS A 1 90 ? -14.433 1.780 -2.064 1.00 66.19 90 HIS A N 1
ATOM 673 C CA . HIS A 1 90 ? -14.300 0.652 -1.136 1.00 66.19 90 HIS A CA 1
ATOM 674 C C . HIS A 1 90 ? -14.029 1.118 0.293 1.00 66.19 90 HIS A C 1
ATOM 676 O O . HIS A 1 90 ? -13.272 2.053 0.520 1.00 66.19 90 HIS A O 1
ATOM 682 N N . LEU A 1 91 ? -14.631 0.436 1.276 1.00 64.75 91 LEU A N 1
ATOM 683 C CA . LEU A 1 91 ? -14.467 0.731 2.709 1.00 64.75 91 LEU A CA 1
ATOM 684 C C . LEU A 1 91 ? -13.206 0.104 3.329 1.00 64.75 91 LEU A C 1
ATOM 686 O O . LEU A 1 91 ? -12.928 0.340 4.504 1.00 64.75 91 LEU A O 1
ATOM 690 N N . LYS A 1 92 ? -12.474 -0.727 2.579 1.00 77.44 92 LYS A N 1
ATOM 691 C CA . LYS A 1 92 ? -11.313 -1.476 3.075 1.00 77.44 92 LYS A CA 1
ATOM 692 C C . LYS A 1 92 ? -10.009 -0.851 2.571 1.00 77.44 92 LYS A C 1
ATOM 694 O O . LYS A 1 92 ? -9.984 -0.367 1.442 1.00 77.44 92 LYS A O 1
ATOM 699 N N . PRO A 1 93 ? -8.927 -0.871 3.368 1.00 84.44 93 PRO A N 1
ATOM 700 C CA . PRO A 1 93 ? -7.619 -0.449 2.896 1.00 84.44 93 PRO A CA 1
ATOM 701 C C . PRO A 1 93 ? -7.088 -1.381 1.802 1.00 84.44 93 PRO A C 1
ATOM 703 O O . PRO A 1 93 ? -7.239 -2.602 1.884 1.00 84.44 93 PRO A O 1
ATOM 706 N N . ILE A 1 94 ? -6.411 -0.799 0.818 1.00 89.25 94 ILE A N 1
ATOM 707 C CA . ILE A 1 94 ? -5.555 -1.511 -0.128 1.00 89.25 94 ILE A CA 1
ATOM 708 C C . ILE A 1 94 ? -4.165 -1.572 0.487 1.00 89.25 94 ILE A C 1
ATOM 710 O O . ILE A 1 94 ? -3.562 -0.535 0.771 1.00 89.25 94 ILE A O 1
ATOM 714 N N . TRP A 1 95 ? -3.660 -2.782 0.673 1.00 92.38 95 TRP A N 1
ATOM 715 C CA . TRP A 1 95 ? -2.322 -3.039 1.187 1.00 92.38 95 TRP A CA 1
ATOM 716 C C . TRP A 1 95 ? -1.362 -3.260 0.028 1.00 92.38 95 TRP A C 1
ATOM 718 O O . TRP A 1 95 ? -1.706 -3.931 -0.948 1.00 92.38 95 TRP A O 1
ATOM 728 N N . TYR A 1 96 ? -0.169 -2.687 0.123 1.00 94.06 96 TYR A N 1
ATOM 729 C CA . TYR A 1 96 ? 0.866 -2.890 -0.875 1.00 94.06 96 TYR A CA 1
ATOM 730 C C . TYR A 1 96 ? 2.251 -2.980 -0.241 1.00 94.06 96 TYR A C 1
ATOM 732 O O . TYR A 1 96 ? 2.497 -2.469 0.853 1.00 94.06 96 TYR A O 1
ATOM 740 N N . ALA A 1 97 ? 3.163 -3.638 -0.941 1.00 94.81 97 ALA A N 1
ATOM 741 C CA . ALA A 1 97 ? 4.543 -3.809 -0.520 1.00 94.81 97 ALA A CA 1
ATOM 742 C C . ALA A 1 97 ? 5.492 -3.787 -1.715 1.00 94.81 97 ALA A C 1
ATOM 744 O O . ALA A 1 97 ? 5.091 -4.043 -2.853 1.00 94.81 97 ALA A O 1
ATOM 745 N N . CYS A 1 98 ? 6.762 -3.514 -1.434 1.00 94.00 98 CYS A N 1
ATOM 746 C CA . CYS A 1 98 ? 7.833 -3.752 -2.385 1.00 94.00 98 CYS A CA 1
ATOM 747 C C . CYS A 1 98 ? 8.240 -5.223 -2.347 1.00 94.00 98 CYS A C 1
ATOM 749 O O . CYS A 1 98 ? 8.527 -5.768 -1.283 1.00 94.00 98 CYS A O 1
ATOM 751 N N . ALA A 1 99 ? 8.314 -5.859 -3.513 1.00 92.38 99 ALA A N 1
ATOM 752 C CA . ALA A 1 99 ? 8.664 -7.269 -3.629 1.00 92.38 99 ALA A CA 1
ATOM 753 C C . ALA A 1 99 ? 10.049 -7.612 -3.054 1.00 92.38 99 ALA A C 1
ATOM 755 O O . ALA A 1 99 ? 10.273 -8.732 -2.599 1.00 92.38 99 ALA A O 1
ATOM 756 N N . GLN A 1 100 ? 10.984 -6.659 -3.092 1.00 90.25 100 GLN A N 1
ATOM 757 C CA . GLN A 1 100 ? 12.377 -6.886 -2.706 1.00 90.25 100 GLN A CA 1
ATOM 758 C C . GLN A 1 100 ? 12.642 -6.512 -1.243 1.00 90.25 100 GLN A C 1
ATOM 760 O O . GLN A 1 100 ? 13.342 -7.246 -0.550 1.00 90.25 100 GLN A O 1
ATOM 765 N N . HIS A 1 101 ? 12.012 -5.447 -0.736 1.00 91.75 101 HIS A N 1
ATOM 766 C CA . HIS A 1 101 ? 12.288 -4.913 0.605 1.00 91.75 101 HIS A CA 1
ATOM 767 C C . HIS A 1 101 ? 11.082 -4.983 1.561 1.00 91.75 101 HIS A C 1
ATOM 769 O O . HIS A 1 101 ? 11.044 -4.279 2.572 1.00 91.75 101 HIS A O 1
ATOM 775 N N . CYS A 1 102 ? 10.084 -5.834 1.288 1.00 93.44 102 CYS A N 1
ATOM 776 C CA . CYS A 1 102 ? 8.903 -5.965 2.153 1.00 93.44 102 CYS A CA 1
ATOM 777 C C . CYS A 1 102 ? 9.270 -6.245 3.623 1.00 93.44 102 CYS A C 1
ATOM 779 O O . CYS A 1 102 ? 8.767 -5.577 4.526 1.00 93.44 102 CYS A O 1
ATOM 781 N N . HIS A 1 103 ? 10.194 -7.177 3.881 1.00 89.00 103 HIS A N 1
ATOM 782 C CA . HIS A 1 103 ? 10.652 -7.504 5.247 1.00 89.00 103 HIS A CA 1
ATOM 783 C C . HIS A 1 103 ? 11.453 -6.421 5.923 1.00 89.00 103 HIS A C 1
ATOM 785 O O . HIS A 1 103 ? 11.449 -6.313 7.147 1.00 89.00 103 HIS A O 1
ATOM 791 N N . GLU A 1 104 ? 12.138 -5.618 5.120 1.00 89.38 104 GLU A N 1
ATOM 792 C CA . GLU A 1 104 ? 12.829 -4.431 5.597 1.00 89.38 104 GLU A CA 1
ATOM 793 C C . GLU A 1 104 ? 11.818 -3.346 5.972 1.00 89.38 104 GLU A C 1
ATOM 795 O O . GLU A 1 104 ? 12.188 -2.310 6.501 1.00 89.38 104 GLU A O 1
ATOM 800 N N . GLY A 1 105 ? 10.524 -3.597 5.764 1.00 87.75 105 GLY A N 1
ATOM 801 C CA . GLY A 1 105 ? 9.435 -2.718 6.123 1.00 87.75 105 GLY A CA 1
ATOM 802 C C . GLY A 1 105 ? 9.025 -1.807 4.981 1.00 87.75 105 GLY A C 1
ATOM 803 O O . GLY A 1 105 ? 8.280 -0.868 5.240 1.00 87.75 105 GLY A O 1
ATOM 804 N N . GLU A 1 106 ? 9.466 -2.032 3.740 1.00 91.88 106 GLU A N 1
ATOM 805 C CA . GLU A 1 106 ? 8.975 -1.290 2.578 1.00 91.88 106 GLU A CA 1
ATOM 806 C C . GLU A 1 106 ? 7.553 -1.755 2.220 1.00 91.88 106 GLU A C 1
ATOM 808 O O . GLU A 1 106 ? 7.314 -2.556 1.313 1.00 91.88 106 GLU A O 1
ATOM 813 N N . VAL A 1 107 ? 6.597 -1.240 2.993 1.00 92.88 107 VAL A N 1
ATOM 814 C CA . VAL A 1 107 ? 5.166 -1.510 2.884 1.00 92.88 107 VAL A CA 1
ATOM 815 C C . VAL A 1 107 ? 4.350 -0.220 2.992 1.00 92.88 107 VAL A C 1
ATOM 817 O O . VAL A 1 107 ? 4.816 0.784 3.547 1.00 92.88 107 VAL A O 1
ATOM 820 N N . GLY A 1 108 ? 3.116 -0.248 2.496 1.00 91.56 108 GLY A N 1
ATOM 821 C CA . GLY A 1 108 ? 2.186 0.870 2.565 1.00 91.56 108 GLY A CA 1
ATOM 822 C C . GLY A 1 108 ? 0.716 0.469 2.445 1.00 91.56 108 GLY A C 1
ATOM 823 O O . GLY A 1 108 ? 0.363 -0.689 2.223 1.00 91.56 108 GLY A O 1
ATOM 824 N N . ALA A 1 109 ? -0.154 1.453 2.652 1.00 89.69 109 ALA A N 1
ATOM 825 C CA . ALA A 1 109 ? -1.597 1.309 2.608 1.00 89.69 109 ALA A CA 1
ATOM 826 C C . ALA A 1 109 ? -2.262 2.526 1.959 1.00 89.69 109 ALA A C 1
ATOM 828 O O . ALA A 1 109 ? -1.812 3.663 2.118 1.00 89.69 109 ALA A O 1
ATOM 829 N N . ILE A 1 110 ? -3.362 2.278 1.257 1.00 86.88 110 ILE A N 1
ATOM 830 C CA . ILE A 1 110 ? -4.260 3.288 0.695 1.00 86.88 110 ILE A CA 1
ATOM 831 C C . ILE A 1 110 ? -5.617 3.076 1.349 1.00 86.88 110 ILE A C 1
ATOM 833 O O . ILE A 1 110 ? -6.140 1.967 1.285 1.00 86.88 110 ILE A O 1
ATOM 837 N N . ALA A 1 111 ? -6.213 4.095 1.965 1.00 79.00 111 ALA A N 1
ATOM 838 C CA . ALA A 1 111 ? -7.575 3.955 2.485 1.00 79.00 111 ALA A CA 1
ATOM 839 C C . ALA A 1 111 ? -8.420 5.220 2.315 1.00 79.00 111 ALA A C 1
ATOM 841 O O . ALA A 1 111 ? -7.883 6.331 2.303 1.00 79.00 111 ALA A O 1
ATOM 842 N N . PRO A 1 112 ? -9.753 5.080 2.229 1.00 68.88 112 PRO A N 1
ATOM 843 C CA . PRO A 1 112 ? -10.661 6.223 2.212 1.00 68.88 112 PRO A CA 1
ATOM 844 C C . PRO A 1 112 ? -10.664 6.978 3.555 1.00 68.88 112 PRO A C 1
ATOM 846 O O . PRO A 1 112 ? -10.650 6.378 4.629 1.00 68.88 112 PRO A O 1
ATOM 849 N N . ILE A 1 113 ? -10.800 8.310 3.516 1.00 59.16 113 ILE A N 1
ATOM 850 C CA . ILE A 1 113 ? -11.017 9.154 4.711 1.00 59.16 113 ILE A CA 1
ATOM 851 C C . ILE A 1 113 ? -12.384 8.884 5.360 1.00 59.16 113 ILE A C 1
ATOM 853 O O . ILE A 1 113 ? -12.559 9.091 6.562 1.00 59.16 113 ILE A O 1
ATOM 857 N N . ASN A 1 114 ? -13.354 8.374 4.596 1.00 48.44 114 ASN A N 1
ATOM 858 C CA . ASN A 1 114 ? -14.752 8.251 5.017 1.00 48.44 114 ASN A CA 1
ATOM 859 C C . ASN A 1 114 ? -15.083 7.092 5.951 1.00 48.44 114 ASN A C 1
ATOM 861 O O . ASN A 1 114 ? -16.259 6.826 6.209 1.00 48.44 114 ASN A O 1
ATOM 865 N N . ALA A 1 115 ? -14.092 6.495 6.593 1.00 51.28 115 ALA A N 1
ATOM 866 C CA . ALA A 1 115 ? -14.362 5.874 7.872 1.00 51.28 115 ALA A CA 1
ATOM 867 C C . ALA A 1 115 ? -14.561 6.955 8.956 1.00 51.28 115 ALA A C 1
ATOM 869 O O . ALA A 1 115 ? -13.691 7.187 9.786 1.00 51.28 115 ALA A O 1
ATOM 870 N N . ALA A 1 116 ? -15.688 7.666 8.808 1.00 36.81 116 ALA A N 1
ATOM 871 C CA . ALA A 1 116 ? -16.418 8.709 9.551 1.00 36.81 116 ALA A CA 1
ATOM 872 C C . ALA A 1 116 ? -15.742 9.632 10.601 1.00 36.81 116 ALA A C 1
ATOM 874 O O . ALA A 1 116 ? -16.309 10.669 10.949 1.00 36.81 116 ALA A O 1
ATOM 875 N N . ASP A 1 117 ? -14.581 9.309 11.142 1.00 44.72 117 ASP A N 1
ATOM 876 C CA . ASP A 1 117 ? -13.860 10.025 12.203 1.00 44.72 117 ASP A CA 1
ATOM 877 C C . ASP A 1 117 ? -12.346 9.709 12.203 1.00 44.72 117 ASP A C 1
ATOM 879 O O . ASP A 1 117 ? -11.654 10.018 13.173 1.00 44.72 117 ASP A O 1
ATOM 883 N N . GLY A 1 118 ? -11.833 9.087 11.135 1.00 45.78 118 GLY A N 1
ATOM 884 C CA . GLY A 1 118 ? -10.481 8.526 11.09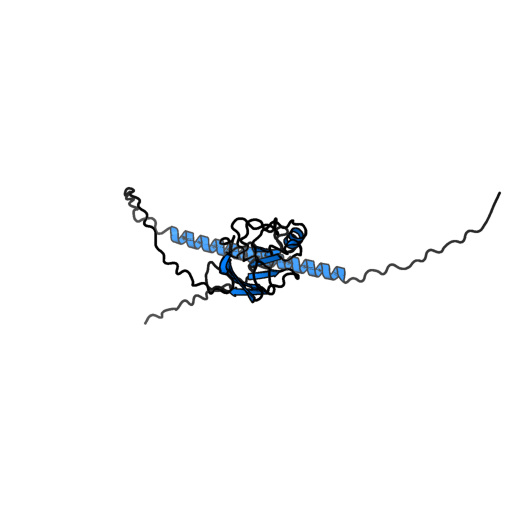2 1.00 45.78 118 GLY A CA 1
ATOM 885 C C . GLY A 1 118 ? -10.375 7.134 11.731 1.00 45.78 118 GLY A C 1
ATOM 886 O O . GLY A 1 118 ? -9.277 6.584 11.782 1.00 45.78 118 GLY A O 1
ATOM 887 N N . SER A 1 119 ? -11.489 6.538 12.185 1.00 45.19 119 SER A N 1
ATOM 888 C CA . SER A 1 119 ? -11.534 5.206 12.811 1.00 45.19 119 SER A CA 1
ATOM 889 C C . SER A 1 119 ? -11.567 4.024 11.852 1.00 45.19 119 SER A C 1
ATOM 891 O O . SER A 1 119 ? -11.550 2.888 12.310 1.00 45.19 119 SER A O 1
ATOM 893 N N . GLY A 1 120 ? -11.549 4.230 10.535 1.00 49.22 120 GLY A N 1
ATOM 894 C CA . GLY A 1 120 ? -11.408 3.106 9.581 1.00 49.22 120 GLY A CA 1
ATOM 895 C C . GLY A 1 120 ? -10.118 2.341 9.758 1.00 49.22 120 GLY A C 1
ATOM 896 O O . GLY A 1 120 ? -10.032 1.171 9.418 1.00 49.22 120 GLY A O 1
ATOM 897 N N . TRP A 1 121 ? -9.146 3.021 10.355 1.00 53.88 121 TRP A N 1
ATOM 898 C CA . TRP A 1 121 ? -7.867 2.496 10.791 1.00 53.88 121 TRP A CA 1
ATOM 899 C C . TRP A 1 121 ? -7.891 1.914 12.212 1.00 53.88 121 TRP A C 1
ATOM 901 O O . TRP A 1 121 ? -6.876 1.399 12.665 1.00 53.88 121 TRP A O 1
ATOM 911 N N . LEU A 1 122 ? -9.001 2.050 12.946 1.00 48.78 122 LEU A N 1
ATOM 912 C CA . LEU A 1 122 ? -9.188 1.584 14.326 1.00 48.78 122 LEU A CA 1
ATOM 913 C C . LEU A 1 122 ? -9.924 0.245 14.397 1.00 48.78 122 LEU A C 1
ATOM 915 O O . LEU A 1 122 ? -10.289 -0.168 15.498 1.00 48.78 122 LEU A O 1
ATOM 919 N N . ASP A 1 123 ? -10.131 -0.443 13.271 1.00 59.53 123 ASP A N 1
ATOM 920 C CA . ASP A 1 123 ? -10.395 -1.874 13.345 1.00 59.53 123 ASP A CA 1
ATOM 921 C C . ASP A 1 123 ? -9.152 -2.536 13.979 1.00 59.53 123 ASP A C 1
ATOM 923 O O . ASP A 1 123 ? -8.065 -2.497 13.383 1.00 59.53 123 ASP A O 1
ATOM 927 N N . PRO A 1 124 ? -9.255 -3.100 15.199 1.00 58.22 124 PRO A N 1
ATOM 928 C CA . PRO A 1 124 ? -8.122 -3.748 15.853 1.00 58.22 124 PRO A CA 1
ATOM 929 C C . PRO A 1 124 ? -7.536 -4.884 15.005 1.00 58.22 124 PRO A C 1
ATOM 931 O O . PRO A 1 124 ? -6.361 -5.215 15.168 1.00 58.22 124 PRO A O 1
ATOM 934 N N . GLU A 1 125 ? -8.310 -5.427 14.065 1.00 58.88 125 GLU A N 1
ATOM 935 C CA . GLU A 1 125 ? -7.902 -6.507 13.178 1.00 58.88 125 GLU A CA 1
ATOM 936 C C . GLU A 1 125 ? -7.508 -6.037 11.775 1.00 58.88 125 GLU A C 1
ATOM 938 O O . GLU A 1 125 ? -6.908 -6.832 11.070 1.00 58.88 125 GLU A O 1
ATOM 943 N N . ASN A 1 126 ? -7.758 -4.778 11.375 1.00 72.50 126 ASN A N 1
ATOM 944 C CA . ASN A 1 126 ? -7.471 -4.251 10.028 1.00 72.50 126 ASN A CA 1
ATOM 945 C C . ASN A 1 126 ? -6.789 -2.872 10.051 1.00 72.50 126 ASN A C 1
ATOM 947 O O . ASN A 1 126 ? -7.250 -1.906 9.440 1.00 72.50 126 ASN A O 1
ATOM 951 N N . ASN A 1 127 ? -5.679 -2.776 10.789 1.00 80.75 127 ASN A N 1
ATOM 952 C CA . ASN A 1 127 ? -4.939 -1.530 10.989 1.00 80.75 127 ASN A CA 1
ATOM 953 C C . ASN A 1 127 ? -3.475 -1.601 10.531 1.00 80.75 127 ASN A C 1
ATOM 955 O O . ASN A 1 127 ? -2.850 -2.658 10.449 1.00 80.75 127 ASN A O 1
ATOM 959 N N . TRP A 1 128 ? -2.913 -0.413 10.311 1.00 85.38 128 TRP A N 1
ATOM 960 C CA . TRP A 1 128 ? -1.531 -0.192 9.887 1.00 85.38 128 TRP A CA 1
ATOM 961 C C . TRP A 1 128 ? -0.474 -0.816 10.815 1.00 85.38 128 TRP A C 1
ATOM 963 O O . TRP A 1 128 ? 0.538 -1.330 10.344 1.00 85.38 128 TRP A O 1
ATOM 973 N N . GLY A 1 129 ? -0.703 -0.809 12.133 1.00 85.25 129 GLY A N 1
ATOM 974 C CA . GLY A 1 129 ? 0.231 -1.387 13.102 1.00 85.25 129 GLY A CA 1
ATOM 975 C C . GLY A 1 129 ? 0.352 -2.905 12.964 1.00 85.25 129 GLY A C 1
ATOM 976 O O . GLY A 1 129 ? 1.462 -3.440 12.987 1.00 85.25 129 GLY A O 1
ATOM 977 N N . THR A 1 130 ? -0.775 -3.592 12.759 1.00 88.06 130 THR A N 1
ATOM 978 C CA . THR A 1 130 ? -0.807 -5.031 12.459 1.00 88.06 130 THR A CA 1
ATOM 979 C C . THR A 1 130 ? -0.072 -5.334 11.155 1.00 88.06 130 THR A C 1
ATOM 981 O O . THR A 1 130 ? 0.752 -6.244 11.126 1.00 88.06 130 THR A O 1
ATOM 984 N N . PHE A 1 131 ? -0.299 -4.539 10.105 1.00 89.88 131 PHE A N 1
ATOM 985 C CA . PHE A 1 131 ? 0.363 -4.733 8.814 1.00 89.88 131 PHE A CA 1
ATOM 986 C C . PHE A 1 131 ? 1.891 -4.636 8.914 1.00 89.88 131 PHE A C 1
ATOM 988 O O . PHE A 1 131 ? 2.598 -5.537 8.468 1.00 89.88 131 PHE A O 1
ATOM 995 N N . LEU A 1 132 ? 2.404 -3.595 9.584 1.00 88.50 132 LEU A N 1
ATOM 996 C CA . LEU A 1 132 ? 3.841 -3.432 9.833 1.00 88.50 132 LEU A CA 1
ATOM 997 C C . LEU A 1 132 ? 4.436 -4.619 10.598 1.00 88.50 132 LEU A C 1
ATOM 999 O O . LEU A 1 132 ? 5.507 -5.114 10.249 1.00 88.50 132 LEU A O 1
ATOM 1003 N N . LYS A 1 133 ? 3.737 -5.090 11.638 1.00 90.44 133 LYS A N 1
ATOM 1004 C CA . LYS A 1 133 ? 4.173 -6.246 12.428 1.00 90.44 133 LYS A CA 1
ATOM 1005 C C . LYS A 1 133 ? 4.223 -7.518 11.580 1.00 90.44 133 LYS A C 1
ATOM 1007 O O . LYS A 1 133 ? 5.190 -8.268 11.679 1.00 90.44 133 LYS A O 1
ATOM 1012 N N . ASN A 1 134 ? 3.202 -7.756 10.760 1.00 92.31 134 ASN A N 1
ATOM 1013 C CA . ASN A 1 134 ? 3.139 -8.929 9.894 1.00 92.31 134 ASN A CA 1
ATOM 1014 C C . ASN A 1 134 ? 4.236 -8.880 8.820 1.00 92.31 134 ASN A C 1
ATOM 1016 O O . ASN A 1 134 ? 4.839 -9.910 8.527 1.00 92.31 134 ASN A O 1
ATOM 1020 N N . ALA A 1 135 ? 4.538 -7.698 8.269 1.00 92.12 135 ALA A N 1
ATOM 1021 C CA . ALA A 1 135 ? 5.564 -7.523 7.239 1.00 92.12 135 ALA A CA 1
ATOM 1022 C C . ALA A 1 135 ? 6.951 -7.901 7.761 1.00 92.12 135 ALA A C 1
ATOM 1024 O O . ALA A 1 135 ? 7.639 -8.719 7.154 1.00 92.12 135 ALA A O 1
ATOM 1025 N N . ALA A 1 136 ? 7.306 -7.401 8.946 1.00 90.00 136 ALA A N 1
ATOM 1026 C CA . ALA A 1 136 ? 8.571 -7.722 9.603 1.00 90.00 136 ALA A CA 1
ATOM 1027 C C . ALA A 1 136 ? 8.716 -9.213 9.970 1.00 90.00 136 ALA A C 1
ATOM 1029 O O . ALA A 1 136 ? 9.830 -9.699 10.142 1.00 90.00 136 ALA A O 1
ATOM 1030 N N . ALA A 1 137 ? 7.602 -9.936 10.122 1.00 90.88 137 ALA A N 1
ATOM 1031 C CA . ALA A 1 137 ? 7.590 -11.354 10.483 1.00 90.88 137 ALA A CA 1
ATOM 1032 C C . ALA A 1 137 ? 7.468 -12.307 9.278 1.00 90.88 137 ALA A C 1
ATOM 1034 O O . ALA A 1 137 ? 7.536 -13.523 9.457 1.00 90.88 137 ALA A O 1
ATOM 1035 N N . SER A 1 138 ? 7.233 -11.785 8.073 1.00 88.44 138 SER A N 1
ATOM 1036 C CA . SER A 1 138 ? 6.948 -12.600 6.889 1.00 88.44 138 SER A CA 1
ATOM 1037 C C . SER A 1 138 ? 8.216 -13.191 6.262 1.00 88.44 138 SER A C 1
ATOM 1039 O O . SER A 1 138 ? 9.322 -12.725 6.509 1.00 88.44 138 SER A O 1
ATOM 1041 N N . ALA A 1 139 ? 8.049 -14.202 5.402 1.00 85.19 139 ALA A N 1
ATOM 1042 C CA . ALA A 1 139 ? 9.043 -14.623 4.406 1.00 85.19 139 ALA A CA 1
ATOM 1043 C C . ALA A 1 139 ? 8.713 -13.975 3.042 1.00 85.19 139 ALA A C 1
ATOM 1045 O O . ALA A 1 139 ? 7.587 -13.530 2.836 1.00 85.19 139 ALA A O 1
ATOM 1046 N N . ASN A 1 140 ? 9.703 -13.786 2.164 1.00 81.06 140 ASN A N 1
ATOM 1047 C CA . ASN A 1 140 ? 9.600 -12.890 1.004 1.00 81.06 140 ASN A CA 1
ATOM 1048 C C . ASN A 1 140 ? 9.243 -13.827 -0.125 1.00 81.06 140 ASN A C 1
ATOM 1050 O O . ASN A 1 140 ? 10.071 -14.639 -0.532 1.00 81.06 140 ASN A O 1
ATOM 1054 N N . SER A 1 141 ? 7.990 -13.774 -0.557 1.00 83.94 141 SER A N 1
ATOM 1055 C CA . SER A 1 141 ? 7.448 -14.745 -1.493 1.00 83.94 141 SER A CA 1
ATOM 1056 C C . SER A 1 141 ? 6.682 -14.014 -2.578 1.00 83.94 141 SER A C 1
ATOM 1058 O O . SER A 1 141 ? 5.457 -13.960 -2.562 1.00 83.94 141 SER A O 1
ATOM 1060 N N . PHE A 1 142 ? 7.426 -13.465 -3.533 1.00 84.75 142 PHE A N 1
ATOM 1061 C CA . PHE A 1 142 ? 6.895 -12.752 -4.696 1.00 84.75 142 PHE A CA 1
ATOM 1062 C C . PHE A 1 142 ? 7.059 -13.557 -5.993 1.00 84.75 142 PHE A C 1
ATOM 1064 O O . PHE A 1 142 ? 7.236 -13.004 -7.078 1.00 84.75 142 PHE A O 1
ATOM 1071 N N . GLU A 1 143 ? 7.008 -14.886 -5.879 1.00 80.69 143 GLU A N 1
ATOM 1072 C CA . GLU A 1 143 ? 7.071 -15.782 -7.030 1.00 80.69 143 GLU A CA 1
ATOM 1073 C C . GLU A 1 143 ? 5.916 -15.519 -8.007 1.00 80.69 143 GLU A C 1
ATOM 1075 O O . GLU A 1 143 ? 4.777 -15.267 -7.613 1.00 80.69 143 GLU A O 1
ATOM 1080 N N . GLY A 1 144 ? 6.220 -15.589 -9.305 1.00 74.75 144 GLY A N 1
ATOM 1081 C CA . GLY A 1 144 ? 5.231 -15.423 -10.371 1.00 74.75 144 GLY A CA 1
ATOM 1082 C C . GLY A 1 144 ? 4.918 -13.975 -10.755 1.00 74.75 144 GLY A C 1
ATOM 1083 O O . GLY A 1 144 ? 4.095 -13.769 -11.646 1.00 74.75 144 GLY A O 1
ATOM 1084 N N . LEU A 1 145 ? 5.573 -12.982 -10.143 1.00 82.81 145 LEU A N 1
ATOM 1085 C CA . LEU A 1 145 ? 5.496 -11.601 -10.614 1.00 82.81 145 LEU A CA 1
ATOM 1086 C C . LEU A 1 145 ? 6.408 -11.352 -11.828 1.00 82.81 145 LEU A C 1
ATOM 1088 O O . LEU A 1 145 ? 7.502 -11.924 -11.898 1.00 82.81 145 LEU A O 1
ATOM 1092 N N . PRO A 1 146 ? 6.006 -10.487 -12.777 1.00 68.50 146 PRO A N 1
ATOM 1093 C CA . PRO A 1 146 ? 6.765 -10.237 -13.990 1.00 68.50 146 PRO A CA 1
ATOM 1094 C C . PRO A 1 146 ? 7.950 -9.339 -13.655 1.00 68.50 146 PRO A C 1
ATOM 1096 O O . PRO A 1 146 ? 7.793 -8.261 -13.082 1.00 68.50 146 PRO A O 1
ATOM 1099 N N . GLN A 1 147 ? 9.145 -9.794 -14.016 1.00 72.94 147 GLN A N 1
ATOM 1100 C CA . GLN A 1 147 ? 10.378 -9.031 -13.816 1.00 72.94 147 GLN A CA 1
ATOM 1101 C C . GLN A 1 147 ? 10.454 -7.818 -14.747 1.00 72.94 147 GLN A C 1
ATOM 1103 O O . GLN A 1 147 ? 11.022 -6.807 -14.366 1.00 72.94 147 GLN A O 1
ATOM 1108 N N . ASP A 1 148 ? 9.867 -7.935 -15.940 1.00 65.31 148 ASP A N 1
ATOM 1109 C CA . ASP A 1 148 ? 9.908 -6.971 -17.047 1.00 65.31 148 ASP A CA 1
ATOM 1110 C C . ASP A 1 148 ? 8.815 -5.901 -16.980 1.00 65.31 148 ASP A C 1
ATOM 1112 O O . ASP A 1 148 ? 8.686 -5.061 -17.871 1.00 65.31 148 ASP A O 1
ATOM 1116 N N . GLY A 1 149 ? 7.988 -5.946 -15.939 1.00 55.88 149 GLY A N 1
ATOM 1117 C CA . GLY A 1 149 ? 7.087 -4.852 -15.684 1.00 55.88 149 GLY A CA 1
ATOM 1118 C C . GLY A 1 149 ? 5.827 -4.782 -16.488 1.00 55.88 149 GLY A C 1
ATOM 1119 O O . GLY A 1 149 ? 5.197 -3.729 -16.476 1.00 55.88 149 GLY A O 1
ATOM 1120 N N . THR A 1 150 ? 5.373 -5.877 -17.090 1.00 66.38 150 THR A N 1
ATOM 1121 C CA . THR A 1 150 ? 3.942 -5.972 -17.384 1.00 66.38 150 THR A CA 1
ATOM 1122 C C . THR A 1 150 ? 3.164 -5.936 -16.067 1.00 66.38 150 THR A C 1
ATOM 1124 O O . THR A 1 150 ? 3.373 -6.821 -15.235 1.00 66.38 150 THR A O 1
ATOM 1127 N N . PRO A 1 151 ? 2.273 -4.957 -15.832 1.00 63.34 151 PRO A N 1
ATOM 1128 C CA . PRO A 1 151 ? 1.451 -4.984 -14.639 1.00 63.34 151 PRO A CA 1
ATOM 1129 C C . PRO A 1 151 ? 0.541 -6.203 -14.675 1.00 63.34 151 PRO A C 1
ATOM 1131 O O . PRO A 1 151 ? -0.100 -6.474 -15.693 1.00 63.34 151 PRO A O 1
ATOM 1134 N N . ILE A 1 152 ? 0.470 -6.942 -13.572 1.00 66.75 152 ILE A N 1
ATOM 1135 C CA . ILE A 1 152 ? -0.527 -8.005 -13.451 1.00 66.75 152 ILE A CA 1
ATOM 1136 C C . ILE A 1 152 ? -1.840 -7.371 -13.019 1.00 66.75 152 ILE A C 1
ATOM 1138 O O . ILE A 1 152 ? -1.866 -6.638 -12.046 1.00 66.75 152 ILE A O 1
ATOM 1142 N N . GLY A 1 153 ? -2.928 -7.712 -13.706 1.00 67.94 153 GLY A N 1
ATOM 1143 C CA . GLY A 1 153 ? -4.280 -7.593 -13.172 1.00 67.94 153 GLY A CA 1
ATOM 1144 C C . GLY A 1 153 ? -4.843 -6.179 -13.013 1.00 67.94 153 GLY A C 1
ATOM 1145 O O . GLY A 1 153 ? -4.262 -5.159 -13.371 1.00 67.94 153 GLY A O 1
ATOM 1146 N N . SER A 1 154 ? -6.054 -6.167 -12.473 1.00 69.75 154 SER A N 1
ATOM 1147 C CA . SER A 1 154 ? -6.884 -4.989 -12.229 1.00 69.75 154 SER A CA 1
ATOM 1148 C C . SER A 1 154 ? -7.100 -4.748 -10.736 1.00 69.75 154 SER A C 1
ATOM 1150 O O . SER A 1 154 ? -8.041 -4.048 -10.385 1.00 69.75 154 SER A O 1
ATOM 1152 N N . GLY A 1 155 ? -6.241 -5.350 -9.903 1.00 68.00 155 GLY A N 1
ATOM 1153 C CA . GLY A 1 155 ? -6.302 -5.333 -8.448 1.00 68.00 155 GLY A CA 1
ATOM 1154 C C . GLY A 1 155 ? -7.623 -5.798 -7.839 1.00 68.00 155 GLY A C 1
ATOM 1155 O O . GLY A 1 155 ? -8.641 -5.980 -8.502 1.00 68.00 155 GLY A O 1
ATOM 1156 N N . VAL A 1 156 ? -7.614 -5.975 -6.522 1.00 76.50 156 VAL A N 1
ATOM 1157 C CA . VAL A 1 156 ? -8.851 -5.921 -5.735 1.00 76.50 156 VAL A CA 1
ATOM 1158 C C . VAL A 1 156 ? -9.029 -4.467 -5.325 1.00 76.50 156 VAL A C 1
ATOM 1160 O O . VAL A 1 156 ? -8.129 -3.901 -4.711 1.00 76.50 156 VAL A O 1
ATOM 1163 N N . ASP A 1 157 ? -10.152 -3.852 -5.683 1.00 77.25 157 ASP A N 1
ATOM 1164 C CA . ASP A 1 157 ? -10.506 -2.481 -5.289 1.00 77.25 157 ASP A CA 1
ATOM 1165 C C . ASP A 1 157 ? -9.607 -1.356 -5.873 1.00 77.25 157 ASP A C 1
ATOM 1167 O O . ASP A 1 157 ? -9.769 -0.181 -5.525 1.00 77.25 157 ASP A O 1
ATOM 1171 N N . ALA A 1 158 ? -8.687 -1.684 -6.794 1.00 83.50 158 ALA A N 1
ATOM 1172 C CA . ALA A 1 158 ? -7.887 -0.704 -7.530 1.00 83.50 158 ALA A CA 1
ATOM 1173 C C . ALA A 1 158 ? -7.354 -1.218 -8.871 1.00 83.50 158 ALA A C 1
ATOM 1175 O O . ALA A 1 158 ? -6.702 -2.252 -8.920 1.00 83.50 158 ALA A O 1
ATOM 1176 N N . TRP A 1 159 ? -7.514 -0.430 -9.932 1.00 86.44 159 TRP A N 1
ATOM 1177 C CA . TRP A 1 1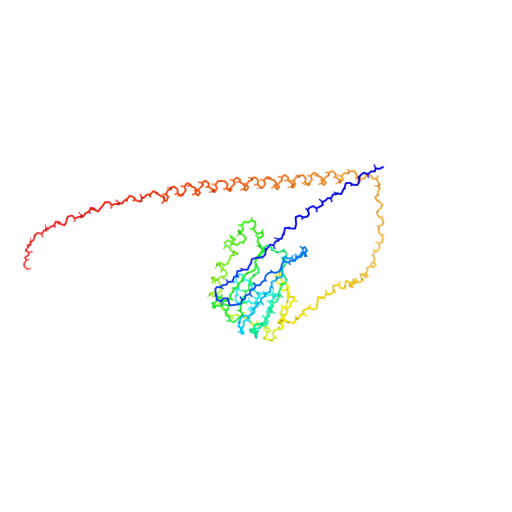59 ? -7.146 -0.798 -11.303 1.00 86.44 159 TRP A CA 1
ATOM 1178 C C . TRP A 1 159 ? -5.884 -0.076 -11.770 1.00 86.44 159 TRP A C 1
ATOM 1180 O O . TRP A 1 159 ? -5.761 1.127 -11.562 1.00 86.44 159 TRP A O 1
ATOM 1190 N N . VAL A 1 160 ? -4.972 -0.772 -12.453 1.00 85.62 160 VAL A N 1
ATOM 1191 C CA . VAL A 1 160 ? -3.804 -0.138 -13.087 1.00 85.62 160 VAL A CA 1
ATOM 1192 C C . VAL A 1 160 ? -4.255 0.695 -14.283 1.00 85.62 160 VAL A C 1
ATOM 1194 O O . VAL A 1 160 ? -4.914 0.174 -15.181 1.00 85.62 160 VAL A O 1
ATOM 1197 N N . ILE A 1 161 ? -3.880 1.976 -14.306 1.00 81.62 161 ILE A N 1
ATOM 1198 C CA . ILE A 1 161 ? -4.256 2.908 -15.383 1.00 81.62 161 ILE A CA 1
ATOM 1199 C C . ILE A 1 161 ? -3.060 3.502 -16.128 1.00 81.62 161 ILE A C 1
ATOM 1201 O O . ILE A 1 161 ? -3.237 4.041 -17.211 1.00 81.62 161 ILE A O 1
ATOM 1205 N N . SER A 1 162 ? -1.839 3.412 -15.596 1.00 77.06 162 SER A N 1
ATOM 1206 C CA . SER A 1 162 ? -0.626 3.693 -16.370 1.00 77.06 162 SER A CA 1
ATOM 1207 C C . SER A 1 162 ? 0.584 2.967 -15.795 1.00 77.06 162 SER A C 1
ATOM 1209 O O . SER A 1 162 ? 0.688 2.761 -14.582 1.00 77.06 162 SER A O 1
ATOM 1211 N N . ASN A 1 163 ? 1.502 2.587 -16.684 1.00 71.81 163 ASN A N 1
ATOM 1212 C CA . ASN A 1 163 ? 2.733 1.896 -16.333 1.00 71.81 163 ASN A CA 1
ATOM 1213 C C . ASN A 1 163 ? 3.950 2.649 -16.881 1.00 71.81 163 ASN A C 1
ATOM 1215 O O . ASN A 1 163 ? 3.990 2.959 -18.070 1.00 71.81 163 ASN A O 1
ATOM 1219 N N . LEU A 1 164 ? 4.921 2.920 -16.009 1.00 68.94 164 LEU A N 1
ATOM 1220 C CA . LEU A 1 164 ? 6.256 3.449 -16.309 1.00 68.94 164 LEU A CA 1
ATOM 1221 C C . LEU A 1 164 ? 6.296 4.625 -17.300 1.00 68.94 164 LEU A C 1
ATOM 1223 O O . LEU A 1 164 ? 6.941 4.558 -18.343 1.00 68.94 164 LEU A O 1
ATOM 1227 N N . GLY A 1 165 ? 5.594 5.719 -16.988 1.00 55.19 165 GLY A N 1
ATOM 1228 C CA . GLY A 1 165 ? 5.713 6.977 -17.747 1.00 55.19 165 GLY A CA 1
ATOM 1229 C C . GLY A 1 165 ? 5.201 6.933 -19.194 1.00 55.19 165 GLY A C 1
ATOM 1230 O O . GLY A 1 165 ? 5.334 7.920 -19.918 1.00 55.19 165 GLY A O 1
ATOM 1231 N N . VAL A 1 166 ? 4.583 5.831 -19.627 1.00 50.62 166 VAL A N 1
ATOM 1232 C CA . VAL A 1 166 ? 3.896 5.768 -20.918 1.00 50.62 166 VAL A CA 1
ATOM 1233 C C . VAL A 1 166 ? 2.510 6.397 -20.736 1.00 50.62 166 VAL A C 1
ATOM 1235 O O . VAL A 1 166 ? 1.724 5.892 -19.926 1.00 50.62 166 VAL A O 1
ATOM 1238 N N . PRO A 1 167 ? 2.171 7.500 -21.433 1.00 41.31 167 PRO A N 1
ATOM 1239 C CA . PRO A 1 167 ? 0.840 8.079 -21.339 1.00 41.31 167 PRO A CA 1
ATOM 1240 C C . PRO A 1 167 ? -0.180 7.058 -21.845 1.00 41.31 167 PRO A C 1
ATOM 1242 O O . PRO A 1 167 ? -0.185 6.672 -23.015 1.00 41.31 167 PRO A O 1
ATOM 1245 N N . TYR A 1 168 ? -1.040 6.601 -20.941 1.00 43.62 168 TYR A N 1
ATOM 1246 C CA . TYR A 1 168 ? -2.156 5.741 -21.286 1.00 43.62 168 TYR A CA 1
ATOM 1247 C C . TYR A 1 168 ? -3.170 6.555 -22.089 1.00 43.62 168 TYR A C 1
ATOM 1249 O O . TYR A 1 168 ? -3.728 7.539 -21.604 1.00 43.62 168 TYR A O 1
ATOM 1257 N N . SER A 1 169 ? -3.394 6.154 -23.340 1.00 35.47 169 SER A N 1
ATOM 1258 C CA . SER A 1 169 ? -4.565 6.601 -24.087 1.00 35.47 169 SER A CA 1
ATOM 1259 C C . SER A 1 169 ? -5.778 5.960 -23.429 1.00 35.47 169 SER A C 1
ATOM 1261 O O . SER A 1 169 ? -5.875 4.735 -23.378 1.00 35.47 169 SER A O 1
ATOM 1263 N N . THR A 1 170 ? -6.674 6.786 -22.901 1.00 41.53 170 THR A N 1
ATOM 1264 C CA . THR A 1 170 ? -7.960 6.354 -22.357 1.00 41.53 170 THR A CA 1
ATOM 1265 C C . THR A 1 170 ? -8.634 5.362 -23.316 1.00 41.53 170 THR A C 1
ATOM 1267 O O . THR A 1 170 ? -8.835 5.686 -24.490 1.00 41.53 170 THR A O 1
ATOM 1270 N N . PRO A 1 171 ? -9.025 4.155 -22.869 1.00 40.12 171 PRO A N 1
ATOM 1271 C CA . PRO A 1 171 ? -9.934 3.319 -23.616 1.00 40.12 171 PRO A CA 1
ATOM 1272 C C . PRO A 1 171 ? -11.241 4.080 -23.652 1.00 40.12 171 PRO A C 1
ATOM 1274 O O . PRO A 1 171 ? -11.970 4.178 -22.660 1.00 40.12 171 PRO A O 1
ATOM 1277 N N . SER A 1 172 ? -11.529 4.641 -24.820 1.00 34.78 172 SER A N 1
ATOM 1278 C CA . SER A 1 172 ? -12.896 4.921 -25.196 1.00 34.78 172 SER A CA 1
ATOM 1279 C C . SER A 1 172 ? -13.650 3.607 -25.023 1.00 34.78 172 SER A C 1
ATOM 1281 O O . SER A 1 172 ? -13.439 2.652 -25.771 1.00 34.78 172 SER A O 1
ATOM 1283 N N . HIS A 1 173 ? -14.475 3.533 -23.981 1.00 40.66 173 HIS A N 1
ATOM 1284 C CA . HIS A 1 173 ? -15.475 2.491 -23.837 1.00 40.66 173 HIS A CA 1
ATOM 1285 C C . HIS A 1 173 ? -16.509 2.718 -24.945 1.00 40.66 173 HIS A C 1
ATOM 1287 O O . HIS A 1 173 ? -17.577 3.285 -24.733 1.00 40.66 173 HIS A O 1
ATOM 1293 N N . GLY A 1 174 ? -16.157 2.313 -26.164 1.00 43.09 174 GLY A N 1
ATOM 1294 C CA . GLY A 1 174 ? -17.107 2.069 -27.228 1.00 43.09 174 GLY A CA 1
ATOM 1295 C C . GLY A 1 174 ? -17.920 0.854 -26.820 1.00 43.09 174 GLY A C 1
ATOM 1296 O O . GLY A 1 174 ? -17.471 -0.279 -26.982 1.00 43.09 174 GLY A O 1
ATOM 1297 N N . ALA A 1 175 ? -19.097 1.099 -26.250 1.00 41.84 175 ALA A N 1
ATOM 1298 C CA . ALA A 1 175 ? -20.116 0.090 -26.026 1.00 41.84 175 ALA A CA 1
ATOM 1299 C C . ALA A 1 175 ? -20.455 -0.591 -27.363 1.00 41.84 175 ALA A C 1
ATOM 1301 O O . ALA A 1 175 ? -21.290 -0.115 -28.127 1.00 41.84 175 ALA A O 1
ATOM 1302 N N . THR A 1 176 ? -19.784 -1.703 -27.658 1.00 41.62 176 THR A N 1
ATOM 1303 C CA . THR A 1 176 ? -20.278 -2.681 -28.624 1.00 41.62 176 THR A CA 1
ATOM 1304 C C . THR A 1 176 ? -21.038 -3.710 -27.810 1.00 41.62 176 THR A C 1
ATOM 1306 O O . THR A 1 176 ? -20.469 -4.619 -27.211 1.00 41.62 176 THR A O 1
ATOM 1309 N N . GLU A 1 177 ? -22.336 -3.472 -27.714 1.00 39.38 177 GLU A N 1
ATOM 1310 C CA . GLU A 1 177 ? -23.313 -4.353 -27.099 1.00 39.38 177 GLU A CA 1
ATOM 1311 C C . GLU A 1 177 ? -23.336 -5.696 -27.863 1.00 39.38 177 GLU A C 1
ATOM 1313 O O . GLU A 1 177 ? -23.580 -5.702 -29.074 1.00 39.38 177 GLU A O 1
ATOM 1318 N N . PRO A 1 178 ? -23.062 -6.849 -27.224 1.00 42.28 178 PRO A N 1
ATOM 1319 C CA . PRO A 1 178 ? -23.287 -8.135 -27.863 1.00 42.28 178 PRO A CA 1
ATOM 1320 C C . PRO A 1 178 ? -24.791 -8.404 -27.928 1.00 42.28 178 PRO A C 1
ATOM 1322 O O . PRO A 1 178 ? -25.487 -8.431 -26.916 1.00 42.28 178 PRO A O 1
ATOM 1325 N N . THR A 1 179 ? -25.280 -8.631 -29.143 1.00 43.53 179 THR A N 1
ATOM 1326 C CA . THR A 1 179 ? -26.657 -9.013 -29.457 1.00 43.53 179 THR A CA 1
ATOM 1327 C C . THR A 1 179 ? -27.051 -10.306 -28.724 1.00 43.53 179 THR A C 1
ATOM 1329 O O . THR A 1 179 ? -26.495 -11.364 -29.035 1.00 43.53 179 THR A O 1
ATOM 1332 N N . PRO A 1 180 ? -28.034 -10.300 -27.803 1.00 44.38 180 PRO A N 1
ATOM 1333 C CA . PRO A 1 180 ? -28.592 -11.539 -27.294 1.00 44.38 180 PRO A CA 1
ATOM 1334 C C . PRO A 1 180 ? -29.611 -12.083 -28.300 1.00 44.38 180 PRO A C 1
ATOM 1336 O O . PRO A 1 180 ? -30.685 -11.525 -28.517 1.00 44.38 180 PRO A O 1
ATOM 1339 N N . THR A 1 181 ? -29.271 -13.217 -28.908 1.00 48.06 181 THR A N 1
ATOM 1340 C CA . THR A 1 181 ? -30.257 -14.087 -29.549 1.00 48.06 181 THR A CA 1
ATOM 1341 C C . THR A 1 181 ? -30.973 -14.870 -28.453 1.00 48.06 181 THR A C 1
ATOM 1343 O O . THR A 1 181 ? -30.404 -15.798 -27.883 1.00 48.06 181 THR A O 1
ATOM 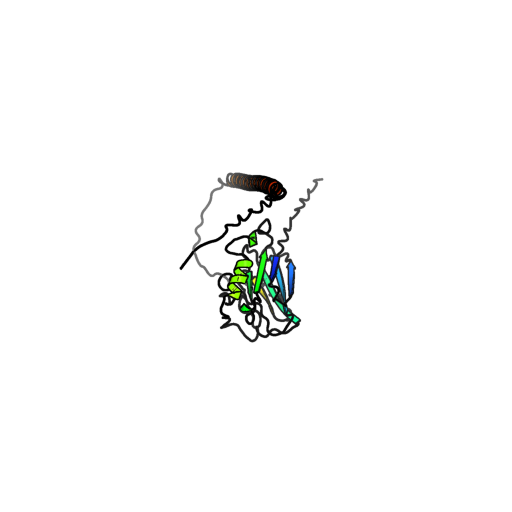1346 N N . SER A 1 182 ? -32.229 -14.533 -28.167 1.00 41.78 182 SER A N 1
ATOM 1347 C CA . SER A 1 182 ? -33.150 -15.448 -27.489 1.00 41.78 182 SER A CA 1
ATOM 1348 C C . SER A 1 182 ? -34.560 -15.321 -28.072 1.00 41.78 182 SER A C 1
ATOM 1350 O O . SER A 1 182 ? -35.311 -14.379 -27.833 1.00 41.78 182 SER A O 1
ATOM 1352 N N . SER A 1 183 ? -34.913 -16.317 -28.888 1.00 51.62 183 SER A N 1
ATOM 1353 C CA . SER A 1 183 ? -36.301 -16.668 -29.180 1.00 51.62 183 SER A CA 1
ATOM 1354 C C . SER A 1 183 ? -36.946 -17.195 -27.900 1.00 51.62 183 SER A C 1
ATOM 1356 O O . SER A 1 183 ? -36.464 -18.169 -27.326 1.00 51.62 183 SER A O 1
ATOM 1358 N N . GLY A 1 184 ? -38.038 -16.571 -27.463 1.00 42.44 184 GLY A N 1
ATOM 1359 C CA . GLY A 1 184 ? -38.777 -16.996 -26.277 1.00 42.44 184 GLY A CA 1
ATOM 1360 C C . GLY A 1 184 ? -40.109 -16.269 -26.126 1.00 42.44 184 GLY A C 1
ATOM 1361 O O . GLY A 1 184 ? -40.187 -15.240 -25.472 1.00 42.44 184 GLY A O 1
ATOM 1362 N N . SER A 1 185 ? -41.130 -16.813 -26.788 1.00 42.34 185 SER A N 1
ATOM 1363 C CA . SER A 1 185 ? -42.577 -16.741 -26.534 1.00 42.34 185 SER A CA 1
ATOM 1364 C C . SER A 1 185 ? -43.160 -15.557 -25.742 1.00 42.34 185 SER A C 1
ATOM 1366 O O . SER A 1 185 ? -43.029 -15.432 -24.528 1.00 42.34 185 SER A O 1
ATOM 1368 N N . ARG A 1 186 ? -43.968 -14.766 -26.459 1.00 44.00 186 ARG A N 1
ATOM 1369 C CA . ARG A 1 186 ? -44.875 -13.731 -25.949 1.00 44.00 186 ARG A CA 1
ATOM 1370 C C . ARG A 1 186 ? -45.929 -14.315 -24.996 1.00 44.00 186 ARG A C 1
ATOM 1372 O O . ARG A 1 186 ? -46.858 -14.981 -25.446 1.00 44.00 186 ARG A O 1
ATOM 1379 N N . GLY A 1 187 ? -45.835 -13.983 -23.711 1.00 41.62 187 GLY A N 1
ATOM 1380 C CA . GLY A 1 187 ? -46.953 -14.021 -22.765 1.00 41.62 187 GLY A CA 1
ATOM 1381 C C . GLY A 1 187 ? -47.468 -12.602 -22.531 1.00 41.62 187 GLY A C 1
ATOM 1382 O O . GLY A 1 187 ? -46.838 -11.823 -21.824 1.00 41.62 187 GLY A O 1
ATOM 1383 N N . VAL A 1 188 ? -48.589 -12.244 -23.159 1.00 47.91 188 VAL A N 1
ATOM 1384 C CA . VAL A 1 188 ? -49.275 -10.965 -22.927 1.00 47.91 188 VAL A CA 1
ATOM 1385 C C . VAL A 1 188 ? -49.983 -11.046 -21.575 1.00 47.91 188 VAL A C 1
ATOM 1387 O O . VAL A 1 188 ? -50.975 -11.758 -21.448 1.00 47.91 188 VAL A O 1
ATOM 1390 N N . ILE A 1 189 ? -49.495 -10.316 -20.570 1.00 49.41 189 ILE A N 1
ATOM 1391 C CA . ILE A 1 189 ? -50.240 -10.076 -19.329 1.00 49.41 189 ILE A CA 1
ATOM 1392 C C . ILE A 1 189 ? -50.855 -8.681 -19.425 1.00 49.41 189 ILE A C 1
ATOM 1394 O O . ILE A 1 189 ? -50.174 -7.665 -19.301 1.00 49.41 189 ILE A O 1
ATOM 1398 N N . HIS A 1 190 ? -52.164 -8.645 -19.665 1.00 39.62 190 HIS A N 1
ATOM 1399 C CA . HIS A 1 190 ? -52.988 -7.458 -19.477 1.00 39.62 190 HIS A CA 1
ATOM 1400 C C . HIS A 1 190 ? -53.071 -7.147 -17.977 1.00 39.62 190 HIS A C 1
ATOM 1402 O O . HIS A 1 190 ? -53.729 -7.874 -17.235 1.00 39.62 190 HIS A O 1
ATOM 1408 N N . LEU A 1 191 ? -52.443 -6.057 -17.531 1.00 43.38 191 LEU A N 1
ATOM 1409 C CA . LEU A 1 191 ? -52.768 -5.445 -16.244 1.00 43.38 191 LEU A CA 1
ATOM 1410 C C . LEU A 1 191 ? -53.749 -4.296 -16.463 1.00 43.38 191 LEU A C 1
ATOM 1412 O O . LEU A 1 191 ? -53.453 -3.292 -17.107 1.00 43.38 191 LEU A O 1
ATOM 1416 N N . THR A 1 192 ? -54.945 -4.489 -15.923 1.00 47.28 192 THR A N 1
ATOM 1417 C CA . THR A 1 192 ? -56.029 -3.515 -15.876 1.00 47.28 192 THR A CA 1
ATOM 1418 C C . THR A 1 192 ? -55.680 -2.339 -14.963 1.00 47.28 192 THR A C 1
ATOM 1420 O O . THR A 1 192 ? -55.096 -2.493 -13.890 1.00 47.28 192 THR A O 1
ATOM 1423 N N . SER A 1 193 ? -56.085 -1.150 -15.395 1.00 49.47 193 SER A N 1
ATOM 1424 C CA . SER A 1 193 ? -55.866 0.166 -14.798 1.00 49.47 193 SER A CA 1
ATOM 1425 C C . SER A 1 193 ? -56.609 0.378 -13.467 1.00 49.47 193 SER A C 1
ATOM 1427 O O . SER A 1 193 ? -57.647 1.037 -13.444 1.00 49.47 193 SER A O 1
ATOM 1429 N N . ALA A 1 194 ? -56.092 -0.155 -12.354 1.00 51.25 194 ALA A N 1
ATOM 1430 C CA . ALA A 1 194 ? -56.654 0.132 -11.023 1.00 51.25 194 ALA A CA 1
ATOM 1431 C C . ALA A 1 194 ? -55.660 0.132 -9.837 1.00 51.25 194 ALA A C 1
ATOM 1433 O O . ALA A 1 194 ? -56.099 0.116 -8.692 1.00 51.25 194 ALA A O 1
ATOM 1434 N N . ALA A 1 195 ? -54.336 0.183 -10.051 1.00 51.00 195 ALA A N 1
ATOM 1435 C CA . ALA A 1 195 ? -53.367 0.068 -8.943 1.00 51.00 195 ALA A CA 1
ATOM 1436 C C . ALA A 1 195 ? -52.177 1.053 -8.991 1.00 51.00 195 ALA A C 1
ATOM 1438 O O . ALA A 1 195 ? -51.082 0.722 -8.549 1.00 51.00 195 A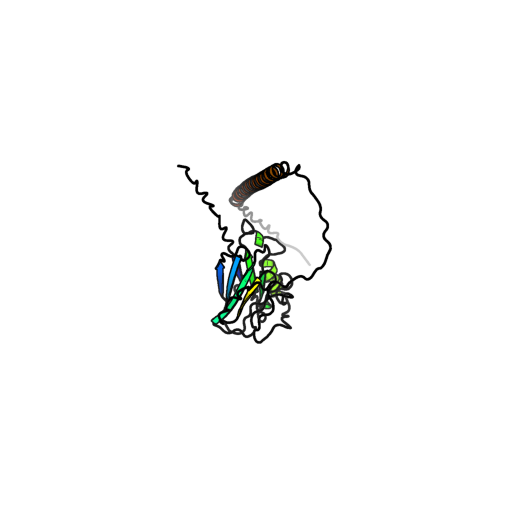LA A O 1
ATOM 1439 N N . ILE A 1 196 ? -52.365 2.275 -9.505 1.00 51.88 196 ILE A N 1
ATOM 1440 C CA . ILE A 1 196 ? -51.290 3.295 -9.584 1.00 51.88 196 ILE A CA 1
ATOM 1441 C C . ILE A 1 196 ? -51.347 4.312 -8.415 1.00 51.88 196 ILE A C 1
ATOM 1443 O O . ILE A 1 196 ? -50.409 5.070 -8.199 1.00 51.88 196 ILE A O 1
ATOM 1447 N N . GLY A 1 197 ? -52.380 4.281 -7.563 1.00 46.78 197 GLY A N 1
ATOM 1448 C CA . GLY A 1 197 ? -52.496 5.203 -6.417 1.00 46.78 197 GLY A CA 1
ATOM 1449 C C . GLY A 1 197 ? -51.722 4.813 -5.144 1.00 46.78 197 GLY A C 1
ATOM 1450 O O . GLY A 1 197 ? -51.514 5.661 -4.283 1.00 46.78 197 GLY A O 1
ATOM 1451 N N . GLY A 1 198 ? -51.300 3.549 -4.996 1.00 50.03 198 GLY A N 1
ATOM 1452 C CA . GLY A 1 198 ? -50.756 3.028 -3.727 1.00 50.03 198 GLY A CA 1
ATOM 1453 C C . GLY A 1 198 ? -49.229 3.078 -3.575 1.00 50.03 198 GLY A C 1
ATOM 1454 O O . GLY A 1 198 ? -48.723 3.133 -2.457 1.00 50.03 198 GLY A O 1
ATOM 1455 N N . LEU A 1 199 ? -48.479 3.088 -4.682 1.00 53.53 199 LEU A N 1
ATOM 1456 C CA . LEU A 1 199 ? -47.012 2.972 -4.658 1.00 53.53 199 LEU A CA 1
ATOM 1457 C C . LEU A 1 199 ? -46.292 4.292 -4.334 1.00 53.53 199 LEU A C 1
ATOM 1459 O O . LEU A 1 199 ? -45.208 4.270 -3.754 1.00 53.53 199 LEU A O 1
ATOM 1463 N N . ALA A 1 200 ? -46.902 5.442 -4.633 1.00 55.16 200 ALA A N 1
ATOM 1464 C CA . ALA A 1 200 ? -46.293 6.744 -4.353 1.00 55.16 200 ALA A CA 1
ATOM 1465 C C . ALA A 1 200 ? -46.288 7.089 -2.849 1.00 55.16 200 ALA A C 1
ATOM 1467 O O . ALA A 1 200 ? -45.327 7.671 -2.352 1.00 55.16 200 ALA A O 1
ATOM 1468 N N . VAL A 1 201 ? -47.321 6.686 -2.099 1.00 59.31 201 VAL A N 1
ATOM 1469 C CA . VAL A 1 201 ? -47.424 6.978 -0.655 1.00 59.31 201 VAL A CA 1
ATOM 1470 C C . VAL A 1 201 ? -46.452 6.117 0.160 1.00 59.31 201 VAL A C 1
ATOM 1472 O O . VAL A 1 201 ? -45.820 6.612 1.094 1.00 59.31 201 VAL A O 1
ATOM 1475 N N . ALA A 1 202 ? -46.265 4.851 -0.228 1.00 61.75 202 ALA A N 1
ATOM 1476 C CA . ALA A 1 202 ? -45.322 3.948 0.431 1.00 61.75 202 ALA A CA 1
ATOM 1477 C C . ALA A 1 202 ? -43.860 4.414 0.284 1.00 61.75 202 ALA A C 1
ATOM 1479 O O . ALA A 1 202 ? -43.089 4.339 1.241 1.00 61.75 202 ALA A O 1
ATOM 1480 N N . ALA A 1 203 ? -43.489 4.962 -0.879 1.00 69.56 203 ALA A N 1
ATOM 1481 C CA . ALA A 1 203 ? -42.142 5.476 -1.120 1.00 69.56 203 ALA A CA 1
ATOM 1482 C C . ALA A 1 203 ? -41.817 6.708 -0.252 1.00 69.56 203 ALA A C 1
ATOM 1484 O O . ALA A 1 203 ? -40.733 6.789 0.324 1.00 69.56 203 ALA A O 1
ATOM 1485 N N . VAL A 1 204 ? -42.767 7.636 -0.089 1.00 76.75 204 VAL A N 1
ATOM 1486 C CA . VAL A 1 204 ? -42.578 8.832 0.754 1.00 76.75 204 VAL A CA 1
ATOM 1487 C C . VAL A 1 204 ? -42.451 8.456 2.234 1.00 76.75 204 VAL A C 1
ATOM 1489 O O . VAL A 1 204 ? -41.593 8.995 2.935 1.00 76.75 204 VAL A O 1
ATOM 1492 N N . ALA A 1 205 ? -43.244 7.488 2.706 1.00 78.81 205 ALA A N 1
ATOM 1493 C CA . ALA A 1 205 ? -43.143 6.987 4.076 1.00 78.81 205 ALA A CA 1
ATOM 1494 C C . ALA A 1 205 ? -41.784 6.315 4.349 1.00 78.81 205 ALA A C 1
ATOM 1496 O O . ALA A 1 205 ? -41.183 6.551 5.397 1.00 78.81 205 ALA A O 1
ATOM 1497 N N . LEU A 1 206 ? -41.258 5.537 3.396 1.00 85.38 206 LEU A N 1
ATOM 1498 C CA . LEU A 1 206 ? -39.947 4.895 3.523 1.00 85.38 206 LEU A CA 1
ATOM 1499 C C . LEU A 1 206 ? -38.813 5.928 3.635 1.00 85.38 206 LEU A C 1
ATOM 1501 O O . LEU A 1 206 ? -37.955 5.812 4.507 1.00 85.38 206 LEU A O 1
ATOM 1505 N N . VAL A 1 207 ? -38.834 6.973 2.802 1.00 90.44 207 VAL A N 1
ATOM 1506 C CA . VAL A 1 207 ? -37.828 8.050 2.842 1.00 90.44 207 VAL A CA 1
ATOM 1507 C C . VAL A 1 207 ? -37.887 8.814 4.168 1.00 90.44 207 VAL A C 1
ATOM 1509 O O . VAL A 1 207 ? -36.843 9.106 4.754 1.00 90.44 207 VAL A O 1
ATOM 1512 N N . ALA A 1 208 ? -39.088 9.077 4.694 1.00 91.62 208 ALA A N 1
ATOM 1513 C CA . ALA A 1 208 ? -39.253 9.710 6.001 1.00 91.62 208 ALA A CA 1
ATOM 1514 C C . ALA A 1 208 ? -38.697 8.840 7.146 1.00 91.62 208 ALA A C 1
ATOM 1516 O O . ALA A 1 208 ? -38.030 9.360 8.042 1.00 91.62 208 ALA A O 1
ATOM 1517 N N . LEU A 1 209 ? -38.906 7.518 7.099 1.00 95.50 209 LEU A N 1
ATOM 1518 C CA . LEU A 1 209 ? -38.370 6.583 8.095 1.00 95.50 209 LEU A CA 1
ATOM 1519 C C . LEU A 1 209 ? -36.840 6.493 8.044 1.00 95.50 209 LEU A C 1
ATOM 1521 O O . LEU A 1 209 ? -36.196 6.517 9.092 1.00 95.50 209 LEU A O 1
ATOM 1525 N N . ILE A 1 210 ? -36.250 6.453 6.845 1.00 95.19 210 ILE A N 1
ATOM 1526 C CA . ILE A 1 210 ? -34.789 6.464 6.671 1.00 95.19 210 ILE A CA 1
ATOM 1527 C C . ILE A 1 210 ? -34.200 7.782 7.196 1.00 95.19 210 ILE A C 1
ATOM 1529 O O . ILE A 1 210 ? -33.201 7.768 7.917 1.00 95.19 210 ILE A O 1
ATOM 1533 N N . GLY A 1 211 ? -34.847 8.916 6.909 1.00 94.25 211 GLY A N 1
ATOM 1534 C CA . GLY A 1 211 ? -34.444 10.225 7.427 1.00 94.25 211 GLY A CA 1
ATOM 1535 C C . GLY A 1 211 ? -34.494 10.304 8.956 1.00 94.25 211 GLY A C 1
ATOM 1536 O O . GLY A 1 211 ? -33.541 10.771 9.584 1.00 94.25 211 GLY A O 1
ATOM 1537 N N . LEU A 1 212 ? -35.565 9.787 9.570 1.00 96.88 212 LEU A N 1
ATOM 1538 C CA . LEU A 1 212 ? -35.698 9.720 11.027 1.00 96.88 212 LEU A CA 1
ATOM 1539 C C . LEU A 1 212 ? -34.626 8.811 11.645 1.00 96.88 212 LEU A C 1
ATOM 1541 O O . LEU A 1 212 ? -34.007 9.182 12.640 1.00 96.88 212 LEU A O 1
ATOM 1545 N N . ALA A 1 213 ? -34.362 7.649 11.041 1.00 95.50 213 ALA A N 1
ATOM 1546 C CA . ALA A 1 213 ? -33.336 6.720 11.506 1.00 95.50 213 ALA A CA 1
ATOM 1547 C C . ALA A 1 213 ? -31.936 7.355 11.461 1.00 95.50 213 ALA A C 1
ATOM 1549 O O . ALA A 1 213 ? -31.210 7.314 12.457 1.00 95.50 213 ALA A O 1
ATOM 1550 N N . ALA A 1 214 ? -31.581 8.018 10.356 1.00 94.44 214 ALA A N 1
ATOM 1551 C CA . ALA A 1 214 ? -30.312 8.732 10.224 1.00 94.44 214 ALA A CA 1
ATOM 1552 C C . ALA A 1 214 ? -30.178 9.871 11.254 1.00 94.44 214 ALA A C 1
ATOM 1554 O O . ALA A 1 214 ? -29.115 10.049 11.859 1.00 94.44 214 ALA A O 1
ATOM 1555 N N . TRP A 1 215 ? -31.261 10.613 11.510 1.00 96.69 215 TRP A N 1
ATOM 1556 C CA . TRP A 1 215 ? -31.288 11.651 12.542 1.00 96.69 215 TRP A CA 1
ATOM 1557 C C . TRP A 1 215 ? -31.100 11.069 13.952 1.00 96.69 215 TRP A C 1
ATOM 1559 O O . TRP A 1 215 ? -30.259 11.560 14.709 1.00 96.69 215 TRP A O 1
ATOM 1569 N N . CYS A 1 216 ? -31.792 9.975 14.284 1.00 96.31 216 CYS A N 1
ATOM 1570 C CA . CYS A 1 216 ? -31.640 9.266 15.556 1.00 96.31 216 CYS A CA 1
ATOM 1571 C C . CYS A 1 216 ? -30.203 8.767 15.770 1.00 96.31 216 CYS A C 1
ATOM 1573 O O . CYS A 1 216 ? -29.630 8.998 16.836 1.00 96.31 216 CYS A O 1
ATOM 1575 N N . ILE A 1 217 ? -29.585 8.153 14.752 1.00 94.94 217 ILE A N 1
ATOM 1576 C CA . ILE A 1 217 ? -28.184 7.702 14.810 1.00 94.94 217 ILE A CA 1
ATOM 1577 C C . ILE A 1 217 ? -27.256 8.888 15.092 1.00 94.94 217 ILE A C 1
ATOM 1579 O O . ILE A 1 217 ? -26.411 8.815 15.987 1.00 94.94 217 ILE A O 1
ATOM 1583 N N . ARG A 1 218 ? -27.444 10.021 14.401 1.00 94.50 218 ARG A N 1
ATOM 1584 C CA . ARG A 1 218 ? -26.644 11.235 14.624 1.00 94.50 218 ARG A CA 1
ATOM 1585 C C . ARG A 1 218 ? -26.781 11.759 16.057 1.00 94.50 218 ARG A C 1
ATOM 1587 O O . ARG A 1 218 ? -25.773 12.108 16.670 1.00 94.50 218 ARG A O 1
ATOM 1594 N N . VAL A 1 219 ? -27.992 11.787 16.616 1.00 96.75 219 VAL A N 1
ATOM 1595 C CA . VAL A 1 219 ? -28.234 12.219 18.006 1.00 96.75 219 VAL A CA 1
ATOM 1596 C C . VAL A 1 219 ? -27.561 11.277 19.010 1.00 96.75 219 VAL A C 1
ATOM 1598 O O . VAL A 1 219 ? -26.909 11.749 19.946 1.00 96.75 219 VAL A O 1
ATOM 1601 N N . ILE A 1 220 ? -27.648 9.960 18.799 1.00 96.62 220 ILE A N 1
ATOM 1602 C CA . ILE A 1 220 ? -26.980 8.956 19.643 1.00 96.62 220 ILE A CA 1
ATOM 1603 C C . ILE A 1 220 ? -25.459 9.152 19.611 1.00 96.62 220 ILE A C 1
ATOM 1605 O O . ILE A 1 220 ? -24.824 9.201 20.667 1.00 96.62 220 ILE A O 1
ATOM 1609 N N . MET A 1 221 ? -24.877 9.356 18.425 1.00 92.50 221 MET A N 1
ATOM 1610 C CA . MET A 1 221 ? -23.439 9.597 18.268 1.00 92.50 221 MET A CA 1
ATOM 1611 C C . MET A 1 221 ? -22.984 10.881 18.971 1.00 92.50 221 MET A C 1
ATOM 1613 O O . MET A 1 221 ? -21.955 10.888 19.649 1.00 92.50 221 MET A O 1
ATOM 1617 N N . LEU A 1 222 ? -23.768 11.962 18.889 1.00 93.12 222 LEU A N 1
ATOM 1618 C CA . LEU A 1 222 ? -23.474 13.209 19.604 1.00 93.12 222 LEU A CA 1
ATOM 1619 C C . LEU A 1 222 ? -23.539 13.031 21.125 1.00 93.12 222 LEU A C 1
ATOM 1621 O O . LEU A 1 222 ? -22.688 13.568 21.839 1.00 93.12 222 LEU A O 1
ATOM 1625 N N . LYS A 1 223 ? -24.503 12.254 21.633 1.00 95.38 223 LYS A N 1
ATOM 1626 C CA . LYS A 1 223 ? -24.583 11.927 23.063 1.00 95.38 223 LYS A CA 1
ATOM 1627 C C . LYS A 1 223 ? -23.366 11.114 23.505 1.00 95.38 223 LYS A C 1
ATOM 1629 O O . LYS A 1 223 ? -22.756 11.446 24.517 1.00 95.38 223 LYS A O 1
ATOM 1634 N N . HIS A 1 224 ? -22.962 10.115 22.723 1.00 93.56 224 HIS A N 1
ATOM 1635 C CA . HIS A 1 224 ? -21.797 9.294 23.043 1.00 93.56 224 HIS A CA 1
ATOM 1636 C C . HIS A 1 224 ? -20.492 10.107 23.048 1.00 93.56 224 HIS A C 1
ATOM 1638 O O . HIS A 1 224 ? -19.682 9.969 23.966 1.00 93.56 224 HIS A O 1
ATOM 1644 N N . ARG A 1 225 ? -20.320 11.032 22.089 1.00 93.31 225 ARG A N 1
ATOM 1645 C CA . ARG A 1 225 ? -19.188 11.976 22.079 1.00 93.31 225 ARG A CA 1
ATOM 1646 C C . ARG A 1 225 ? -19.160 12.849 23.336 1.00 93.31 225 ARG A C 1
ATOM 1648 O O . ARG A 1 225 ? -18.097 13.005 23.930 1.00 93.31 225 ARG A O 1
ATOM 1655 N N . ARG A 1 226 ? -20.316 13.359 23.784 1.00 94.62 226 ARG A N 1
ATOM 1656 C CA . ARG A 1 226 ? -20.417 14.152 25.024 1.00 94.62 226 ARG A CA 1
ATOM 1657 C C . ARG A 1 226 ? -20.013 13.351 26.264 1.00 94.62 226 ARG A C 1
ATOM 1659 O O . ARG A 1 226 ? -19.275 13.870 27.098 1.00 94.62 226 ARG A O 1
ATOM 1666 N N . GLU A 1 227 ? -20.443 12.096 26.386 1.00 94.69 227 GLU A N 1
ATOM 1667 C CA . GLU A 1 227 ? -20.059 11.262 27.535 1.00 94.69 227 GLU A CA 1
ATOM 1668 C C . GLU A 1 227 ? -18.560 10.936 27.537 1.00 94.69 227 GLU A C 1
ATOM 1670 O O . GLU A 1 227 ? -17.910 11.081 28.573 1.00 94.69 227 GLU A O 1
ATOM 1675 N N . LYS A 1 228 ? -17.970 10.628 26.371 1.00 90.75 228 LYS A N 1
ATOM 1676 C CA . LYS A 1 228 ? -16.512 10.469 26.254 1.00 90.75 228 LYS A CA 1
ATOM 1677 C C . LYS A 1 228 ? -15.777 11.736 26.697 1.00 90.75 228 LYS A C 1
ATOM 1679 O O . LYS A 1 228 ? -14.867 11.648 27.513 1.00 90.75 228 LYS A O 1
ATOM 1684 N N . THR A 1 229 ? -16.199 12.925 26.258 1.00 91.69 229 THR A N 1
ATOM 1685 C CA . THR A 1 229 ? -15.535 14.172 26.686 1.00 91.69 229 THR A CA 1
ATOM 1686 C C . THR A 1 229 ? -15.587 14.401 28.200 1.00 91.69 229 THR A C 1
ATOM 1688 O O . THR A 1 229 ? -14.613 14.895 28.764 1.00 91.69 229 THR A O 1
ATOM 1691 N N . LYS A 1 230 ? -16.667 13.989 28.884 1.00 91.44 230 LYS A N 1
ATOM 1692 C CA . LYS A 1 230 ? -16.754 14.068 30.352 1.00 91.44 230 LYS A CA 1
ATOM 1693 C C . LYS A 1 230 ? -15.795 13.092 31.037 1.00 91.44 230 LYS A C 1
ATOM 1695 O O . LYS A 1 230 ? -15.143 13.477 32.000 1.00 91.44 230 LYS A O 1
ATOM 1700 N N . GLN A 1 231 ? -15.680 11.861 30.531 1.00 91.81 231 GLN A N 1
ATOM 1701 C CA . GLN A 1 231 ? -14.742 10.863 31.064 1.00 91.81 231 GLN A CA 1
ATOM 1702 C C . GLN A 1 231 ? -13.287 11.328 30.930 1.00 91.81 231 GLN A C 1
ATOM 1704 O O . GLN A 1 231 ? -12.537 11.279 31.901 1.00 91.81 231 GLN A O 1
ATOM 1709 N N . TRP A 1 232 ? -12.914 11.860 29.762 1.00 81.50 232 TRP A N 1
ATOM 1710 C CA . TRP A 1 232 ? -11.581 12.424 29.530 1.00 81.50 232 TRP A CA 1
ATOM 1711 C C . TRP A 1 232 ? -11.288 13.626 30.439 1.00 81.50 232 TRP A C 1
ATOM 1713 O O . TRP A 1 232 ? -10.192 13.732 30.986 1.00 81.50 232 TRP A O 1
ATOM 1723 N N . ALA A 1 233 ? -12.266 14.515 30.646 1.00 87.19 233 ALA A N 1
ATOM 1724 C CA . ALA A 1 233 ? -12.119 15.642 31.565 1.00 87.19 233 ALA A CA 1
ATOM 1725 C C . ALA A 1 233 ? -11.948 15.183 33.026 1.00 87.19 233 ALA A C 1
ATOM 1727 O O . ALA A 1 233 ? -11.082 15.704 33.725 1.00 87.19 233 ALA A O 1
ATOM 1728 N N . ALA A 1 234 ? -12.715 14.182 33.470 1.00 84.38 234 ALA A N 1
ATOM 1729 C CA . ALA A 1 234 ? -12.601 13.619 34.816 1.00 84.38 234 ALA A CA 1
ATOM 1730 C C . ALA A 1 234 ? -11.249 12.922 35.040 1.00 84.38 234 ALA A C 1
ATOM 1732 O O . ALA A 1 234 ? -10.605 13.138 36.063 1.00 84.38 234 ALA A O 1
ATOM 1733 N N . GLN A 1 235 ? -10.772 12.147 34.062 1.00 85.31 235 GLN A N 1
ATOM 1734 C CA . GLN A 1 235 ? -9.475 11.473 34.141 1.00 85.31 235 GLN A CA 1
ATOM 1735 C C . GLN A 1 235 ? -8.307 12.469 34.204 1.00 85.31 235 GLN A C 1
ATOM 1737 O O . GLN A 1 235 ? -7.343 12.249 34.935 1.00 85.31 235 GLN A O 1
ATOM 1742 N N . LYS A 1 236 ? -8.406 13.596 33.486 1.00 82.12 236 LYS A N 1
ATOM 1743 C CA . LYS A 1 236 ? -7.379 14.646 33.494 1.00 82.12 236 LYS A CA 1
ATOM 1744 C C . LYS A 1 236 ? -7.268 15.370 34.841 1.00 82.12 236 LYS A C 1
ATOM 1746 O O . LYS A 1 236 ? -6.184 15.831 35.178 1.00 82.12 236 LYS A O 1
ATOM 1751 N N . LEU A 1 237 ? -8.355 15.453 35.612 1.00 77.75 237 LEU A N 1
ATOM 1752 C CA . LEU A 1 237 ? -8.318 16.009 36.969 1.00 77.75 237 LEU A CA 1
ATOM 1753 C C . LEU A 1 237 ? -7.554 15.089 37.930 1.00 77.75 237 LEU A C 1
ATOM 1755 O O . LEU A 1 237 ? -6.724 15.578 38.682 1.00 77.75 237 LEU A O 1
ATOM 1759 N N . VAL A 1 238 ? -7.744 13.770 37.830 1.00 78.12 238 VAL A N 1
ATOM 1760 C CA . VAL A 1 238 ? -7.039 12.785 38.676 1.00 78.12 238 VAL A CA 1
ATOM 1761 C C . VAL A 1 238 ? -5.531 12.745 38.394 1.00 78.12 238 VAL A C 1
ATOM 1763 O O . VAL A 1 238 ? -4.737 12.526 39.299 1.00 78.12 238 VAL A O 1
ATOM 1766 N N . MET A 1 239 ? -5.110 12.968 37.145 1.00 71.44 239 MET A N 1
ATOM 1767 C CA . MET A 1 239 ? -3.685 12.938 36.771 1.00 71.44 239 MET A CA 1
ATOM 1768 C C . MET A 1 239 ? -2.896 14.188 37.186 1.00 71.44 239 MET A C 1
ATOM 1770 O O . MET A 1 239 ? -1.668 14.158 37.154 1.00 71.44 239 MET A O 1
ATOM 1774 N N . ASN A 1 240 ? -3.578 15.277 37.545 1.00 75.62 240 ASN A N 1
ATOM 1775 C CA . ASN A 1 240 ? -2.937 16.528 37.953 1.00 75.62 240 ASN A CA 1
ATOM 1776 C C . ASN A 1 240 ? -2.815 16.679 39.474 1.00 75.62 240 ASN A C 1
ATOM 1778 O O . ASN A 1 240 ? -2.254 17.680 39.922 1.00 75.62 240 ASN A O 1
ATOM 1782 N N . ASP A 1 241 ? -3.294 15.711 40.258 1.00 65.31 241 ASP A N 1
ATOM 1783 C CA . ASP A 1 241 ? -3.006 15.682 41.685 1.00 65.31 241 ASP A CA 1
ATOM 1784 C C . ASP A 1 241 ? -1.532 15.287 41.878 1.00 65.31 241 ASP A C 1
ATOM 1786 O O . ASP A 1 241 ? -1.126 14.190 41.473 1.00 65.31 241 ASP A O 1
ATOM 1790 N N . PRO A 1 242 ? -0.688 16.169 42.448 1.00 67.19 242 PRO A N 1
ATOM 1791 C CA . PRO A 1 242 ? 0.702 15.838 42.711 1.00 67.19 242 PRO A CA 1
ATOM 1792 C C . PRO A 1 242 ? 0.751 14.630 43.646 1.00 67.19 242 PRO A C 1
ATOM 1794 O O . PRO A 1 242 ? 0.159 14.646 44.728 1.00 67.19 242 PRO A O 1
ATOM 1797 N N . LEU A 1 243 ? 1.451 13.576 43.213 1.00 63.06 243 LEU A N 1
ATOM 1798 C CA . LEU A 1 243 ? 1.660 12.371 44.011 1.00 63.06 243 LEU A CA 1
ATOM 1799 C C . LEU A 1 243 ? 2.141 12.769 45.417 1.00 63.06 243 LEU A C 1
ATOM 1801 O O . LEU A 1 243 ? 3.095 13.549 45.519 1.00 63.06 243 LEU A O 1
ATOM 1805 N N . PRO A 1 244 ? 1.521 12.254 46.497 1.00 63.25 244 PRO A N 1
ATOM 1806 C CA . PRO A 1 244 ? 2.005 12.501 47.844 1.00 63.25 244 PRO A CA 1
ATOM 1807 C C . PRO A 1 244 ? 3.424 11.948 47.928 1.00 63.25 244 PRO A C 1
ATOM 1809 O O . PRO A 1 244 ? 3.655 10.746 47.794 1.00 63.25 244 PRO A O 1
ATOM 1812 N N . ILE A 1 245 ? 4.383 12.856 48.084 1.00 62.00 245 ILE A N 1
ATOM 1813 C CA . ILE A 1 245 ? 5.798 12.536 48.214 1.00 62.00 245 ILE A CA 1
ATOM 1814 C C . ILE A 1 245 ? 5.927 11.756 49.523 1.00 62.00 245 ILE A C 1
ATOM 1816 O O . ILE A 1 245 ? 5.854 12.335 50.607 1.00 62.00 245 ILE A O 1
ATOM 1820 N N . ALA A 1 246 ? 6.011 10.430 49.421 1.00 58.78 246 ALA A N 1
ATOM 1821 C CA . ALA A 1 246 ? 6.154 9.550 50.567 1.00 58.78 246 ALA A CA 1
ATOM 1822 C C . ALA A 1 246 ? 7.419 9.949 51.338 1.00 58.78 246 ALA A C 1
ATOM 1824 O O . ALA A 1 246 ? 8.522 9.960 50.788 1.00 58.78 246 ALA A O 1
ATOM 1825 N N . GLY A 1 247 ? 7.219 10.336 52.599 1.00 55.25 247 GLY A N 1
ATOM 1826 C CA . GLY A 1 247 ? 8.266 10.769 53.509 1.00 55.25 247 GLY A CA 1
ATOM 1827 C C . GLY A 1 247 ? 9.364 9.718 53.644 1.00 55.25 247 GLY A C 1
ATOM 1828 O O . GLY A 1 247 ? 9.111 8.525 53.798 1.00 55.25 247 GLY A O 1
ATOM 1829 N N . SER A 1 248 ? 10.601 10.191 53.566 1.00 56.81 248 SER A N 1
ATOM 1830 C CA . SER A 1 248 ? 11.818 9.426 53.778 1.00 56.81 248 SER A CA 1
ATOM 1831 C C . SER A 1 248 ? 12.016 9.125 55.268 1.00 56.81 248 SER A C 1
ATOM 1833 O O . SER A 1 248 ? 12.767 9.830 55.947 1.00 56.81 248 SER A O 1
ATOM 1835 N N . ASP A 1 249 ? 11.382 8.074 55.777 1.00 55.56 249 ASP A N 1
ATOM 1836 C CA . ASP A 1 249 ? 11.720 7.530 57.093 1.00 55.56 249 ASP A CA 1
ATOM 1837 C C . ASP A 1 249 ? 12.949 6.620 56.964 1.00 55.56 249 ASP A C 1
ATOM 1839 O O . ASP A 1 249 ? 12.888 5.484 56.492 1.00 55.56 249 ASP A O 1
ATOM 1843 N N . LYS A 1 250 ? 14.112 7.155 57.360 1.00 56.34 250 LYS A N 1
ATOM 1844 C CA . LYS A 1 250 ? 15.358 6.393 57.522 1.00 56.34 250 LYS A CA 1
ATOM 1845 C C . LYS A 1 250 ? 15.187 5.369 58.655 1.00 56.34 250 LYS A C 1
ATOM 1847 O O . LYS A 1 250 ? 14.956 5.787 59.792 1.00 56.34 250 LYS A O 1
ATOM 1852 N N . PRO A 1 251 ? 15.388 4.061 58.423 1.00 56.62 251 PRO A N 1
ATOM 1853 C CA . PRO A 1 251 ? 15.450 3.103 59.516 1.00 56.62 251 PRO A CA 1
ATOM 1854 C C . PRO A 1 251 ? 16.767 3.275 60.284 1.00 56.62 251 PRO A C 1
ATOM 1856 O O . PRO A 1 251 ? 17.859 3.146 59.729 1.00 56.62 251 PRO A O 1
ATOM 1859 N N . ALA A 1 252 ? 16.656 3.573 61.578 1.00 56.03 252 ALA A N 1
ATOM 1860 C CA . ALA A 1 252 ? 17.772 3.568 62.512 1.00 56.03 252 ALA A CA 1
ATOM 1861 C C . ALA A 1 252 ? 18.331 2.140 62.639 1.00 56.03 252 ALA A C 1
ATOM 1863 O O . ALA A 1 252 ? 17.676 1.251 63.188 1.00 56.03 252 ALA A O 1
ATOM 1864 N N . MET A 1 253 ? 19.543 1.913 62.126 1.00 51.19 253 MET A N 1
ATOM 1865 C CA . MET A 1 253 ? 20.298 0.692 62.401 1.00 51.19 253 MET A CA 1
ATOM 1866 C C . MET A 1 253 ? 20.679 0.671 63.883 1.00 51.19 253 MET A C 1
ATOM 1868 O O . MET A 1 253 ? 21.431 1.521 64.354 1.00 51.19 253 MET A O 1
ATOM 1872 N N . LYS A 1 254 ? 20.138 -0.307 64.614 1.00 60.19 254 LYS A N 1
ATOM 1873 C CA . LYS A 1 254 ? 20.616 -0.676 65.945 1.00 60.19 254 LYS A CA 1
ATOM 1874 C C . LYS A 1 254 ? 21.907 -1.473 65.801 1.00 60.19 254 LYS A C 1
ATOM 1876 O O . LYS A 1 254 ? 21.895 -2.609 65.334 1.00 60.19 254 LYS A O 1
ATOM 1881 N N . GLU A 1 255 ? 22.982 -0.842 66.237 1.00 64.00 255 GLU A N 1
ATOM 1882 C CA . GLU A 1 255 ? 24.234 -1.444 66.671 1.00 64.00 255 GLU A CA 1
ATOM 1883 C C . GLU A 1 255 ? 23.939 -2.537 67.714 1.00 64.00 255 GLU A C 1
ATOM 1885 O O . GLU A 1 255 ? 23.214 -2.314 68.688 1.00 64.00 255 GLU A O 1
ATOM 1890 N N . LYS A 1 256 ? 24.427 -3.754 67.460 1.00 63.31 256 LYS A N 1
ATOM 1891 C CA . LYS A 1 256 ? 24.479 -4.832 68.448 1.00 63.31 256 LYS A CA 1
ATOM 1892 C C . LYS A 1 256 ? 25.916 -5.309 68.546 1.00 63.31 256 LYS A C 1
ATOM 1894 O O . LYS A 1 256 ? 26.452 -5.894 67.606 1.00 63.31 256 LYS A O 1
ATOM 1899 N N . ASP A 1 257 ? 26.477 -5.028 69.708 1.00 64.00 257 ASP A N 1
ATOM 1900 C CA . ASP A 1 257 ? 27.763 -5.488 70.190 1.00 64.00 257 ASP A CA 1
ATOM 1901 C C . ASP A 1 257 ? 27.873 -7.016 70.253 1.00 64.00 257 ASP A C 1
ATOM 1903 O O . ASP A 1 257 ? 26.916 -7.723 70.569 1.00 64.00 257 ASP A O 1
ATOM 1907 N N . ALA A 1 258 ? 29.102 -7.453 69.978 1.00 57.59 258 ALA A N 1
ATOM 1908 C CA . ALA A 1 258 ? 29.912 -8.414 70.726 1.00 57.59 258 ALA A CA 1
ATOM 1909 C C . ALA A 1 258 ? 29.294 -9.736 71.232 1.00 57.59 258 ALA A C 1
ATOM 1911 O O . ALA A 1 258 ? 28.387 -9.766 72.058 1.00 57.59 258 ALA A O 1
ATOM 1912 N N . ALA A 1 259 ? 29.996 -10.825 70.895 1.00 54.78 259 ALA A N 1
ATOM 1913 C CA . ALA A 1 259 ? 30.760 -11.661 71.839 1.00 54.78 259 ALA A CA 1
ATOM 1914 C C . ALA A 1 259 ? 30.572 -13.177 71.650 1.00 54.78 259 ALA A C 1
ATOM 1916 O O . ALA A 1 259 ? 29.459 -13.667 71.492 1.00 54.78 259 ALA A O 1
ATOM 1917 N N . SER A 1 260 ? 31.699 -13.874 71.855 1.00 55.28 260 SER A N 1
ATOM 1918 C CA . SER A 1 260 ? 31.856 -15.292 72.220 1.00 55.28 260 SER A CA 1
ATOM 1919 C C . SER A 1 260 ? 31.547 -16.350 71.157 1.00 55.28 260 SER A C 1
ATOM 1921 O O . SER A 1 260 ? 30.580 -16.246 70.423 1.00 55.28 260 SER A O 1
ATOM 1923 N N . ALA A 1 261 ? 32.251 -17.475 71.074 1.00 57.00 261 ALA A N 1
ATOM 1924 C CA . ALA A 1 261 ? 33.490 -17.971 71.667 1.00 57.00 261 ALA A CA 1
ATOM 1925 C C . ALA A 1 261 ? 33.725 -19.363 71.040 1.00 57.00 261 ALA A C 1
ATOM 1927 O O . ALA A 1 261 ? 32.750 -20.034 70.699 1.00 57.00 261 ALA A O 1
ATOM 1928 N N . VAL A 1 262 ? 34.995 -19.784 71.057 1.00 54.66 262 VAL A N 1
ATOM 1929 C CA . VAL A 1 262 ? 35.533 -21.148 70.850 1.00 54.66 262 VAL A CA 1
ATOM 1930 C C . VAL A 1 262 ? 35.684 -21.617 69.406 1.00 54.66 262 VAL A C 1
ATOM 1932 O O . VAL A 1 262 ? 34.671 -21.845 68.717 1.00 54.66 262 VAL A O 1
#

InterPro domains:
  IPR008972 Cupredoxin [G3DSA:2.60.40.420] (27-120)
  IPR008972 Cupredoxin [SSF49503] (43-118)
  IPR052953 Serine-rich & Multicopper Oxidase-related [PTHR34883] (43-235)

Foldseek 3Di:
DDDPDDPPPPPPPVLFDKDKFWDPVAPWDKDWAADPDPFFNTKIKIAAQAFQWKKAWDDLQALQEHDVQAKIFARGDGHGWMWMKTFGDDLAKTKIATLPCQLVRGIMIMHTPPPPPNCSQVPPSRHPVSSSVNSVVHDRYYPPDDNGTPMGHQHDRMGTQDGTPDDRDDPPPPPPDDDDDDDDDDDDDDDDPDPPPPPVVVVVVVVVVVVVVVVVVVVVVVVVVVVVVVVVVVVVVVVPPPDDPPDDDDDDDDDDDDDDDD

Sequence (262 aa):
MFPFAALLFAGLVNAQHVVLLSSKIWNNTATVEPTDDVTLKAIVHFHFAADHHSIVQTSLDAPCTPLKGGFASPLDSKKGDQFSISVGDHLKPIWYACAQHCHEGEVGAIAPINAADGSGWLDPENNWGTFLKNAAASANSFEGLPQDGTPIGSGVDAWVISNLGVPYSTPSHGATEPTPTSSGSRGVIHLTSAAIGGLAVAAVALVALIGLAAWCIRVIMLKHRREKTKQWAAQKLVMNDPLPIAGSDKPAMKEKDAASAV

Organism: Auricularia subglabra (strain TFB-10046 / SS5) (NCBI:txid717982)

Secondary structure (DSSP, 8-state):
-----------------EEEEE-TT---EEEEEE---SSEEEEEEEE-SSSS---EEE-SS-TTSPPTT--B--SSPPTT-EEEEEEES-SSPEEEE-TTTTTTT-EEEEEETTTTTTGGG--TTSSHHHHHHHHHH-----TT--TT-PPB---SSEEEEEETT-----------PPP-------------S--SSSHHHHHHHHHHHHHHHHHHHHHHHHHHHHHHHHHHHHHHHHHTSPP-------------------

pLDDT: mean 72.34, std 19.34, range [30.66, 96.88]